Protein AF-A0A950S5Y6-F1 (afdb_monomer)

Nearest PDB structures (foldseek):
  6afu-assembly1_B  TM=9.604E-01  e=1.517E-12  Vigna radiata var. radiata
  6afw-assembly1_B  TM=9.609E-01  e=2.800E-12  Vigna radiata var. radiata
  6afy-assembly1_B  TM=9.494E-01  e=7.335E-12  Vigna radiata var. radiata
  6qxa-assembly2_C  TM=9.452E-01  e=4.947E-12  Thermotoga maritima MSB8
  6qxa-assembly2_D  TM=9.446E-01  e=1.839E-11  Thermotoga maritima MSB8

Structure (mmCIF, N/CA/C/O backbone):
data_AF-A0A950S5Y6-F1
#
_entry.id   AF-A0A950S5Y6-F1
#
loop_
_atom_site.group_PDB
_atom_site.id
_atom_site.type_symbol
_atom_site.label_atom_id
_atom_site.label_alt_id
_atom_site.label_comp_id
_atom_site.label_asym_id
_atom_site.label_entity_id
_atom_site.label_seq_id
_atom_site.pdbx_PDB_ins_code
_atom_site.Cartn_x
_atom_site.Cartn_y
_atom_site.Cartn_z
_atom_site.occupancy
_atom_site.B_iso_or_equiv
_atom_site.auth_seq_id
_atom_site.auth_comp_id
_atom_site.auth_asym_id
_atom_site.auth_atom_id
_atom_site.pdbx_PDB_model_num
ATOM 1 N N . THR A 1 1 ? 9.078 14.887 -4.376 1.00 71.12 1 THR A N 1
ATOM 2 C CA . THR A 1 1 ? 8.822 15.452 -5.721 1.00 71.12 1 THR A CA 1
ATOM 3 C C . THR A 1 1 ? 10.004 15.325 -6.668 1.00 71.12 1 THR A C 1
ATOM 5 O O . THR A 1 1 ? 9.762 15.035 -7.824 1.00 71.12 1 THR A O 1
ATOM 8 N N . PHE A 1 2 ? 11.259 15.461 -6.212 1.00 86.19 2 PHE A N 1
ATOM 9 C CA . PHE A 1 2 ? 12.454 15.280 -7.059 1.00 86.19 2 PHE A CA 1
ATOM 10 C C . PHE A 1 2 ? 12.480 13.949 -7.843 1.00 86.19 2 PHE A C 1
ATOM 12 O O . PHE A 1 2 ? 12.558 13.976 -9.062 1.00 86.19 2 PHE A O 1
ATOM 19 N N . GLY A 1 3 ? 12.316 12.802 -7.169 1.00 84.06 3 GLY A N 1
ATOM 20 C CA . GLY A 1 3 ? 12.443 11.485 -7.814 1.00 84.06 3 GLY A CA 1
ATOM 21 C C . GLY A 1 3 ? 11.507 11.234 -9.013 1.00 84.06 3 GLY A C 1
ATOM 22 O O . GLY A 1 3 ? 11.988 10.841 -10.065 1.00 84.06 3 GLY A O 1
ATOM 23 N N . PRO A 1 4 ? 10.185 11.479 -8.923 1.00 85.56 4 PRO A N 1
ATOM 24 C CA . PRO A 1 4 ? 9.300 11.337 -10.087 1.00 85.56 4 PRO A CA 1
ATOM 25 C C . PRO A 1 4 ? 9.642 12.253 -11.275 1.00 85.56 4 PRO A C 1
ATOM 27 O O . PRO A 1 4 ? 9.329 11.924 -12.414 1.00 85.56 4 PRO A O 1
ATOM 30 N N . ILE A 1 5 ? 10.270 13.411 -11.034 1.00 90.06 5 ILE A N 1
ATOM 31 C CA . ILE A 1 5 ? 10.690 14.319 -12.114 1.00 90.06 5 ILE A CA 1
ATOM 32 C C . ILE A 1 5 ? 11.879 13.717 -12.867 1.00 90.06 5 ILE A C 1
ATOM 34 O O . ILE A 1 5 ? 11.890 13.724 -14.095 1.00 90.06 5 ILE A O 1
ATOM 38 N N . THR A 1 6 ? 12.865 13.182 -12.143 1.00 89.31 6 THR A N 1
ATOM 39 C CA . THR A 1 6 ? 14.074 12.595 -12.740 1.00 89.31 6 THR A CA 1
ATOM 40 C C . THR A 1 6 ? 13.781 11.294 -13.484 1.00 89.31 6 THR A C 1
ATOM 42 O O . THR A 1 6 ? 14.352 11.065 -14.545 1.00 89.31 6 THR A O 1
ATOM 45 N N . ASP A 1 7 ? 12.841 10.497 -12.974 1.00 85.75 7 ASP A N 1
ATOM 46 C CA . ASP A 1 7 ? 12.334 9.279 -13.617 1.00 85.75 7 ASP A CA 1
ATOM 47 C C . ASP A 1 7 ? 11.679 9.595 -14.980 1.00 85.75 7 ASP A C 1
ATOM 49 O O . ASP A 1 7 ? 12.105 9.106 -16.030 1.00 85.75 7 ASP A O 1
ATOM 53 N N . ASN A 1 8 ? 10.747 10.560 -15.001 1.00 90.94 8 ASN A N 1
ATOM 54 C CA . ASN A 1 8 ? 10.134 11.043 -16.243 1.00 90.94 8 ASN A CA 1
ATOM 55 C C . ASN A 1 8 ? 11.158 11.641 -17.220 1.00 90.94 8 ASN A C 1
ATOM 57 O O . ASN A 1 8 ? 11.048 11.426 -18.427 1.00 90.94 8 ASN A O 1
ATOM 61 N N . ALA A 1 9 ? 12.156 12.378 -16.721 1.00 91.75 9 ALA A N 1
ATOM 62 C CA . ALA A 1 9 ? 13.220 12.925 -17.562 1.00 91.75 9 ALA A CA 1
ATOM 63 C C . ALA A 1 9 ? 14.021 11.811 -18.256 1.00 91.75 9 ALA A C 1
ATOM 65 O O . ALA A 1 9 ? 14.303 11.923 -19.450 1.00 91.75 9 ALA A O 1
ATOM 66 N N . GLY A 1 10 ? 14.324 10.719 -17.545 1.00 89.75 10 GLY A N 1
ATOM 67 C CA . GLY A 1 10 ? 14.964 9.541 -18.129 1.00 89.75 10 GLY A CA 1
ATOM 68 C C . GLY A 1 10 ? 14.097 8.880 -19.200 1.00 89.75 10 GLY A C 1
ATOM 69 O O . GLY A 1 10 ? 14.599 8.548 -20.276 1.00 89.75 10 GLY A O 1
ATOM 70 N N . GLY A 1 11 ? 12.794 8.725 -18.947 1.00 90.50 11 GLY A N 1
ATOM 71 C CA . GLY A 1 11 ? 11.847 8.198 -19.937 1.00 90.50 11 GLY A CA 1
ATOM 72 C C . GLY A 1 11 ? 11.781 9.049 -21.210 1.00 90.50 11 GLY A C 1
ATOM 73 O O . GLY A 1 11 ? 11.869 8.520 -22.315 1.00 90.50 11 GLY A O 1
ATOM 74 N N . ILE A 1 12 ? 11.704 10.377 -21.073 1.00 94.50 12 ILE A N 1
ATOM 75 C CA . ILE A 1 12 ? 11.710 11.309 -22.214 1.00 94.50 12 ILE A CA 1
ATOM 76 C C . ILE A 1 12 ? 13.033 11.227 -22.987 1.00 94.50 12 ILE A C 1
ATOM 78 O O . ILE A 1 12 ? 13.015 11.227 -24.219 1.00 94.50 12 ILE A O 1
ATOM 82 N N . ALA A 1 13 ? 14.172 11.139 -22.293 1.00 93.50 13 ALA A N 1
ATOM 83 C CA . ALA A 1 13 ? 15.478 10.983 -22.932 1.00 93.50 13 ALA A CA 1
ATOM 84 C C . ALA A 1 13 ? 15.542 9.703 -23.785 1.00 93.50 13 ALA A C 1
ATOM 86 O O . ALA A 1 13 ? 16.012 9.751 -24.920 1.00 93.50 13 ALA A O 1
ATOM 87 N N . GLU A 1 14 ? 14.993 8.594 -23.281 1.00 90.31 14 GLU A N 1
ATOM 88 C CA . GLU A 1 14 ? 14.915 7.326 -24.015 1.00 90.31 14 GLU A CA 1
ATOM 89 C C . GLU A 1 14 ? 13.999 7.439 -25.245 1.00 90.31 14 GLU A C 1
ATOM 91 O O . GLU A 1 14 ? 14.410 7.141 -26.365 1.00 90.31 14 GLU A O 1
ATOM 96 N N . PHE A 1 15 ? 12.775 7.953 -25.072 1.00 90.19 15 PHE A N 1
ATOM 97 C CA . PHE A 1 15 ? 11.808 8.079 -26.170 1.00 90.19 15 PHE A CA 1
ATOM 98 C C . PHE A 1 15 ? 12.232 9.065 -27.264 1.00 90.19 15 PHE A C 1
ATOM 100 O O . PHE A 1 15 ? 11.795 8.937 -28.407 1.00 90.19 15 PHE A O 1
ATOM 107 N N . SER A 1 16 ? 13.066 10.050 -26.928 1.00 92.69 16 SER A N 1
ATOM 108 C CA . SER A 1 16 ? 13.604 11.027 -27.882 1.00 92.69 16 SER A CA 1
ATOM 109 C C . SER A 1 16 ? 14.921 10.596 -28.532 1.00 92.69 16 SER A C 1
ATOM 111 O O . SER A 1 16 ? 15.446 11.351 -29.348 1.00 92.69 16 SER A O 1
ATOM 113 N N . GLN A 1 17 ? 15.446 9.407 -28.200 1.00 90.81 17 GLN A N 1
ATOM 114 C CA . GLN A 1 17 ? 16.762 8.932 -28.652 1.00 90.81 17 GLN A CA 1
ATOM 115 C C . GLN A 1 17 ? 17.882 9.938 -28.334 1.00 90.81 17 GLN A C 1
ATOM 117 O O . GLN A 1 17 ? 18.785 10.179 -29.140 1.00 90.81 17 GLN A O 1
ATOM 122 N N . ALA A 1 18 ? 17.803 10.566 -27.158 1.00 92.50 18 ALA A N 1
ATOM 123 C CA . ALA A 1 18 ? 18.810 11.512 -26.706 1.00 92.50 18 ALA A CA 1
ATOM 124 C C . ALA A 1 18 ? 20.191 10.832 -26.571 1.00 92.50 18 ALA A C 1
ATOM 126 O O . ALA A 1 18 ? 20.271 9.612 -26.397 1.00 92.50 18 ALA A O 1
ATOM 127 N N . PRO A 1 19 ? 21.299 11.600 -26.613 1.00 93.81 19 PRO A N 1
ATOM 128 C CA . PRO A 1 19 ? 22.635 11.038 -26.464 1.00 93.81 19 PRO A CA 1
ATOM 129 C C . PRO A 1 19 ? 22.781 10.193 -25.184 1.00 93.81 19 PRO A C 1
ATOM 131 O O . PRO A 1 19 ? 22.248 10.586 -24.141 1.00 93.81 19 PRO A O 1
ATOM 134 N N . PRO A 1 20 ? 23.563 9.093 -25.207 1.00 89.50 20 PR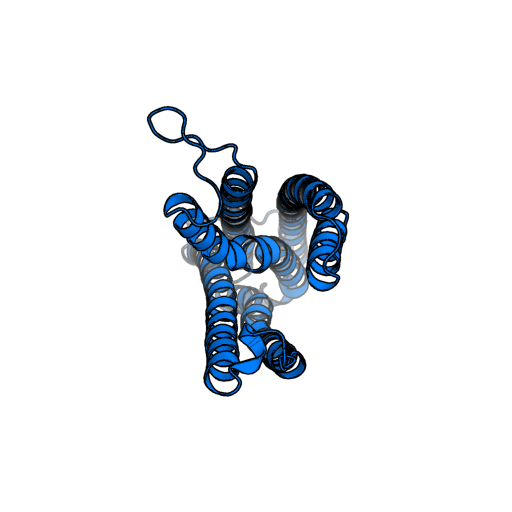O A N 1
ATOM 135 C CA . PRO A 1 20 ? 23.726 8.199 -24.053 1.00 89.50 20 PRO A CA 1
ATOM 136 C C . PRO A 1 20 ? 24.187 8.896 -22.765 1.00 89.50 20 PRO A C 1
ATOM 138 O O . PRO A 1 20 ? 23.849 8.463 -21.666 1.00 89.50 20 PRO A O 1
ATOM 141 N N . GLU A 1 21 ? 24.928 10.000 -22.888 1.00 91.81 21 GLU A N 1
ATOM 142 C CA . GLU A 1 21 ? 25.357 10.827 -21.757 1.00 91.81 21 GLU A CA 1
ATOM 143 C C . GLU A 1 21 ? 24.168 11.418 -20.981 1.00 91.81 21 GLU A C 1
ATOM 145 O O . GLU A 1 21 ? 24.171 11.415 -19.750 1.00 91.81 21 GLU A O 1
ATOM 150 N N . VAL A 1 22 ? 23.110 11.848 -21.682 1.00 91.88 22 VAL A N 1
ATOM 151 C CA . VAL A 1 22 ? 21.881 12.356 -21.054 1.00 91.88 22 VAL A CA 1
ATOM 152 C C . VAL A 1 22 ? 21.215 11.243 -20.254 1.00 91.88 22 VAL A C 1
ATOM 154 O O . VAL A 1 22 ? 20.854 11.455 -19.096 1.00 91.88 22 VAL A O 1
ATOM 157 N N . ARG A 1 23 ? 21.123 10.036 -20.832 1.00 87.00 23 ARG A N 1
ATOM 158 C CA . ARG A 1 23 ? 20.546 8.874 -20.149 1.00 87.00 23 ARG A CA 1
ATOM 159 C C . ARG A 1 23 ? 21.340 8.518 -18.892 1.00 87.00 23 ARG A C 1
ATOM 161 O O . ARG A 1 23 ? 20.739 8.360 -17.830 1.00 87.00 23 ARG A O 1
ATOM 168 N N . HIS A 1 24 ? 22.670 8.501 -18.980 1.00 85.94 24 HIS A N 1
ATOM 169 C CA . HIS A 1 24 ? 23.548 8.250 -17.837 1.00 85.94 24 HIS A CA 1
ATOM 170 C C . HIS A 1 24 ? 23.331 9.266 -16.704 1.00 85.94 24 HIS A C 1
ATOM 172 O O . HIS A 1 24 ? 23.189 8.876 -15.545 1.00 85.94 24 HIS A O 1
ATOM 178 N N . ILE A 1 25 ? 23.239 10.563 -17.024 1.00 89.19 25 ILE A N 1
ATOM 179 C CA . ILE A 1 25 ? 22.934 11.601 -16.026 1.00 89.19 25 ILE A CA 1
ATOM 180 C C . ILE A 1 25 ? 21.570 11.334 -15.379 1.00 89.19 25 ILE A C 1
ATOM 182 O O . ILE A 1 25 ? 21.461 11.343 -14.151 1.00 89.19 25 ILE A O 1
ATOM 186 N N . THR A 1 26 ? 20.532 11.065 -16.177 1.00 89.19 26 THR A N 1
ATOM 187 C CA . THR A 1 26 ? 19.190 10.807 -15.637 1.00 89.19 26 THR A CA 1
ATOM 188 C C . THR A 1 26 ? 19.115 9.537 -14.790 1.00 89.19 26 THR A C 1
ATOM 190 O O . THR A 1 26 ? 18.437 9.555 -13.769 1.00 89.19 26 THR A O 1
ATOM 193 N N . ASP A 1 27 ? 19.855 8.477 -15.133 1.00 82.88 27 ASP A N 1
ATOM 194 C CA . ASP A 1 27 ? 19.901 7.231 -14.356 1.00 82.88 27 ASP A CA 1
ATOM 195 C C . ASP A 1 27 ? 20.557 7.436 -12.980 1.00 82.88 27 ASP A C 1
ATOM 197 O O . ASP A 1 27 ? 20.073 6.907 -11.975 1.00 82.88 27 ASP A O 1
ATOM 201 N N . VAL A 1 28 ? 21.613 8.257 -12.903 1.00 85.06 28 VAL A N 1
ATOM 202 C CA . VAL A 1 28 ? 22.222 8.646 -11.618 1.00 85.06 28 VAL A CA 1
ATOM 203 C C . VAL A 1 28 ? 21.236 9.456 -10.772 1.00 85.06 28 VAL A C 1
ATOM 205 O O . VAL A 1 28 ? 21.080 9.195 -9.576 1.00 85.06 28 VAL A O 1
ATOM 208 N N . LEU A 1 29 ? 20.543 10.424 -11.381 1.00 88.69 29 LEU A N 1
ATOM 209 C CA . LEU A 1 29 ? 19.549 11.245 -10.684 1.00 88.69 29 LEU A CA 1
ATOM 210 C C . LEU A 1 29 ? 18.342 10.421 -10.207 1.00 88.69 29 LEU A C 1
ATOM 212 O O . LEU A 1 29 ? 17.861 10.650 -9.098 1.00 88.69 29 LEU A O 1
ATOM 216 N N . ASP A 1 30 ? 17.888 9.445 -10.995 1.00 83.56 30 ASP A N 1
ATOM 217 C CA . ASP A 1 30 ? 16.816 8.516 -10.624 1.00 83.56 30 ASP A CA 1
ATOM 218 C C . ASP A 1 30 ? 17.208 7.652 -9.414 1.00 83.56 30 ASP A C 1
ATOM 220 O O . ASP A 1 30 ? 16.443 7.554 -8.455 1.00 83.56 30 ASP A O 1
ATOM 224 N N . GLY A 1 31 ? 18.448 7.147 -9.361 1.00 77.81 31 GLY A N 1
ATOM 225 C CA . GLY A 1 31 ? 18.957 6.433 -8.180 1.00 77.81 31 GLY A CA 1
ATOM 226 C C . GLY A 1 31 ? 18.929 7.278 -6.892 1.00 77.81 31 GLY A C 1
ATOM 227 O O . GLY A 1 31 ? 18.497 6.814 -5.826 1.00 77.81 31 GLY A O 1
ATOM 228 N N . VAL A 1 32 ? 19.309 8.560 -6.981 1.00 84.12 32 VAL A N 1
ATOM 229 C CA . VAL A 1 32 ? 19.164 9.523 -5.866 1.00 84.12 32 VAL A CA 1
ATOM 230 C C . VAL A 1 32 ? 17.683 9.760 -5.542 1.00 84.12 32 VAL A C 1
ATOM 232 O O . VAL A 1 32 ? 17.284 9.829 -4.370 1.00 84.12 32 VAL A O 1
ATOM 235 N N . GLY A 1 33 ? 16.848 9.846 -6.576 1.00 85.06 33 GLY A N 1
ATOM 236 C CA . GLY A 1 33 ? 15.400 9.960 -6.489 1.00 85.06 33 GLY A CA 1
ATOM 237 C C . GLY A 1 33 ? 14.763 8.820 -5.699 1.00 85.06 33 GLY A C 1
ATOM 238 O O . GLY A 1 33 ? 13.961 9.090 -4.803 1.00 85.06 33 GLY A O 1
ATOM 239 N N . ASN A 1 34 ? 15.152 7.573 -5.960 1.00 79.94 34 ASN A N 1
ATOM 240 C CA . ASN A 1 34 ? 14.598 6.383 -5.308 1.00 79.94 34 ASN A CA 1
ATOM 241 C C . ASN A 1 34 ? 14.992 6.309 -3.829 1.00 79.94 34 ASN A C 1
ATOM 243 O O . ASN A 1 34 ? 14.138 6.060 -2.972 1.00 79.94 34 ASN A O 1
ATOM 247 N N . THR A 1 35 ? 16.226 6.695 -3.497 1.00 79.62 35 THR A N 1
ATOM 248 C CA . THR A 1 35 ? 16.659 6.861 -2.097 1.00 79.62 35 THR A CA 1
ATOM 249 C C . THR A 1 35 ? 15.853 7.952 -1.380 1.00 79.62 35 THR A C 1
ATOM 251 O O . THR A 1 35 ? 15.365 7.754 -0.265 1.00 79.62 35 THR A O 1
ATOM 254 N N . THR A 1 36 ? 15.628 9.090 -2.040 1.00 85.75 36 THR A N 1
ATOM 255 C CA . THR A 1 36 ? 14.816 10.184 -1.482 1.00 85.75 36 THR A CA 1
ATOM 256 C C . THR A 1 36 ? 13.353 9.761 -1.294 1.00 85.75 36 THR A C 1
ATOM 258 O O . THR A 1 36 ? 12.754 10.058 -0.257 1.00 85.75 36 THR A O 1
ATOM 261 N N . LYS A 1 37 ? 12.773 9.024 -2.258 1.00 83.69 37 LYS A N 1
ATOM 262 C CA . LYS A 1 37 ? 11.419 8.447 -2.158 1.00 83.69 37 LYS A CA 1
ATOM 263 C C . LYS A 1 37 ? 11.327 7.546 -0.917 1.00 83.69 37 LYS A C 1
ATOM 265 O O . LYS A 1 37 ? 10.401 7.717 -0.122 1.00 83.69 37 LYS A O 1
ATOM 270 N N . ALA A 1 38 ? 12.295 6.655 -0.696 1.00 79.75 38 ALA A N 1
ATOM 271 C CA . ALA A 1 38 ? 12.317 5.768 0.470 1.00 79.75 38 ALA A CA 1
ATOM 272 C C . ALA A 1 38 ? 12.358 6.537 1.805 1.00 79.75 38 ALA A C 1
ATOM 274 O O . ALA A 1 38 ? 11.548 6.266 2.694 1.00 79.75 38 ALA A O 1
ATOM 275 N N . LEU A 1 39 ? 13.211 7.563 1.923 1.00 86.19 39 LEU A N 1
ATOM 276 C CA . LEU A 1 39 ? 13.270 8.415 3.120 1.00 86.19 39 LEU A CA 1
ATOM 277 C C . LEU A 1 39 ? 11.928 9.100 3.408 1.00 86.19 39 LEU A C 1
ATOM 279 O O . LEU A 1 39 ? 11.455 9.097 4.546 1.00 86.19 39 LEU A O 1
ATOM 283 N N . THR A 1 40 ? 11.271 9.640 2.377 1.00 87.25 40 THR A N 1
ATOM 284 C CA . THR A 1 40 ? 9.953 10.272 2.549 1.00 87.25 40 THR A CA 1
ATOM 285 C C . THR A 1 40 ? 8.869 9.276 2.966 1.00 87.25 40 THR A C 1
ATOM 287 O O . THR A 1 40 ? 8.028 9.620 3.796 1.00 87.25 40 THR A O 1
ATOM 290 N N . LYS A 1 41 ? 8.916 8.029 2.470 1.00 88.69 41 LYS A N 1
ATOM 291 C CA . LYS A 1 41 ? 8.018 6.945 2.908 1.00 88.69 41 LYS A CA 1
ATOM 292 C C . LYS A 1 41 ? 8.239 6.623 4.391 1.00 88.69 41 LYS A C 1
ATOM 294 O O . LYS A 1 41 ? 7.267 6.534 5.139 1.00 88.69 41 LYS A O 1
ATOM 299 N N . GLY A 1 42 ? 9.493 6.550 4.841 1.00 87.88 42 GLY A N 1
ATOM 300 C CA . GLY A 1 42 ? 9.834 6.372 6.258 1.00 87.88 42 GLY A CA 1
ATOM 301 C C . GLY A 1 42 ? 9.305 7.504 7.146 1.00 87.88 42 GLY A C 1
ATOM 302 O O . GLY A 1 42 ? 8.664 7.246 8.165 1.00 87.88 42 GLY A O 1
ATOM 303 N N . TYR A 1 43 ? 9.482 8.760 6.726 1.00 91.00 43 TYR A N 1
ATOM 304 C CA . TYR A 1 43 ? 8.950 9.920 7.451 1.00 91.00 43 TYR A CA 1
ATOM 305 C C . TYR A 1 43 ? 7.412 9.921 7.508 1.00 91.00 43 TYR A C 1
ATOM 307 O O . TYR A 1 43 ? 6.816 10.232 8.542 1.00 91.00 43 TYR A O 1
ATOM 315 N N . ALA A 1 44 ? 6.746 9.531 6.417 1.00 89.75 44 ALA A N 1
ATOM 316 C CA . ALA A 1 44 ? 5.291 9.406 6.378 1.00 89.75 44 ALA A CA 1
ATOM 317 C C . ALA A 1 44 ? 4.779 8.344 7.365 1.00 89.75 44 ALA A C 1
ATOM 319 O O . ALA A 1 44 ? 3.814 8.604 8.084 1.00 89.75 44 ALA A O 1
ATOM 320 N N . VAL A 1 45 ? 5.446 7.188 7.455 1.00 91.19 45 VAL A N 1
ATOM 321 C CA . VAL A 1 45 ? 5.106 6.133 8.426 1.00 91.19 45 VAL A CA 1
ATOM 322 C C . VAL A 1 45 ? 5.372 6.594 9.863 1.00 91.19 45 VAL A C 1
ATOM 324 O O . VAL A 1 45 ? 4.500 6.448 10.716 1.00 91.19 45 VAL A O 1
ATOM 327 N N . GLY A 1 46 ? 6.526 7.213 10.134 1.00 91.75 46 GLY A N 1
ATOM 328 C CA . GLY A 1 46 ? 6.864 7.716 11.471 1.00 91.75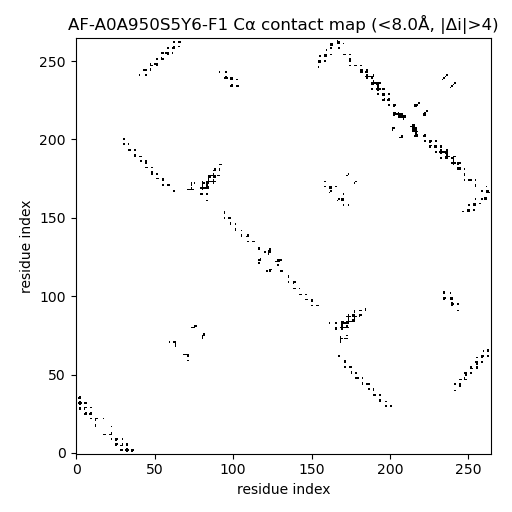 46 GLY A CA 1
ATOM 329 C C . GLY A 1 46 ? 5.916 8.819 11.956 1.00 91.75 46 GLY A C 1
ATOM 330 O O . GLY A 1 46 ? 5.418 8.772 13.080 1.00 91.75 46 GLY A O 1
ATOM 331 N N . SER A 1 47 ? 5.589 9.782 11.092 1.00 92.44 47 SER A N 1
ATOM 332 C CA . SER A 1 47 ? 4.601 10.823 11.410 1.00 92.44 47 SER A CA 1
ATOM 333 C C . SER A 1 47 ? 3.188 10.255 11.578 1.00 92.44 47 SER A C 1
ATOM 335 O O . SER A 1 47 ? 2.450 10.713 12.449 1.00 92.44 47 SER A O 1
ATOM 337 N N . ALA A 1 48 ? 2.810 9.238 10.794 1.00 90.69 48 ALA A N 1
ATOM 338 C CA . ALA A 1 48 ? 1.544 8.531 10.970 1.00 90.69 48 ALA A CA 1
ATOM 339 C C . ALA A 1 48 ? 1.466 7.823 12.325 1.00 90.69 48 ALA A C 1
ATOM 341 O O . ALA A 1 48 ? 0.428 7.906 12.971 1.00 90.69 48 ALA A O 1
ATOM 342 N N . ALA A 1 49 ? 2.555 7.195 12.775 1.00 90.75 49 ALA A N 1
ATOM 343 C CA . ALA A 1 49 ? 2.629 6.543 14.080 1.00 90.75 49 ALA A CA 1
ATOM 344 C C . ALA A 1 49 ? 2.378 7.527 15.231 1.00 90.75 49 ALA A C 1
ATOM 346 O O . ALA A 1 49 ? 1.537 7.276 16.093 1.00 90.75 49 ALA A O 1
ATOM 347 N N . LEU A 1 50 ? 3.062 8.676 15.210 1.00 92.56 50 LEU A N 1
ATOM 348 C CA . LEU A 1 50 ? 2.886 9.724 16.219 1.00 92.56 50 LEU A CA 1
ATOM 349 C C . LEU A 1 50 ? 1.464 10.297 16.196 1.00 92.56 50 LEU A C 1
ATOM 351 O O . LEU A 1 50 ? 0.837 10.439 17.244 1.00 92.56 50 LEU A O 1
ATOM 355 N N . ALA A 1 51 ? 0.932 10.583 15.006 1.00 92.25 51 ALA A N 1
ATOM 356 C CA . ALA A 1 51 ? -0.432 11.080 14.857 1.00 92.25 51 ALA A CA 1
ATOM 357 C C . ALA A 1 51 ? -1.470 10.065 15.362 1.00 92.25 51 ALA A C 1
ATOM 359 O O . ALA A 1 51 ? -2.393 10.445 16.076 1.00 92.25 51 ALA A O 1
ATOM 360 N N . ALA A 1 52 ? -1.306 8.781 15.038 1.00 90.88 52 ALA A N 1
ATOM 361 C CA . ALA A 1 52 ? -2.197 7.718 15.492 1.00 90.88 52 ALA A CA 1
ATOM 362 C C . ALA A 1 52 ? -2.165 7.552 17.015 1.00 90.88 52 ALA A C 1
ATOM 364 O O . ALA A 1 52 ? -3.215 7.388 17.629 1.00 90.88 52 ALA A O 1
ATOM 365 N N . PHE A 1 53 ? -0.992 7.675 17.644 1.00 91.31 53 PHE A N 1
ATOM 366 C CA . PHE A 1 53 ? -0.880 7.656 19.104 1.00 91.31 53 PHE A CA 1
ATOM 367 C C . PHE A 1 53 ? -1.623 8.832 19.760 1.00 91.31 53 PHE A C 1
ATOM 369 O O . PHE A 1 53 ? -2.354 8.641 20.731 1.00 91.31 53 PHE A O 1
ATOM 376 N N . LEU A 1 54 ? -1.490 10.043 19.209 1.00 94.19 54 LEU A N 1
ATOM 377 C CA . LEU A 1 54 ? -2.223 11.216 19.700 1.00 94.19 54 LEU A CA 1
ATOM 378 C C . LEU A 1 54 ? -3.737 11.066 19.513 1.00 94.19 54 LEU A C 1
ATOM 380 O O . LEU A 1 54 ? -4.502 11.366 20.426 1.00 94.19 54 LEU A O 1
ATOM 384 N N . LEU A 1 55 ? -4.170 10.571 18.352 1.00 93.44 55 LEU A N 1
ATOM 385 C CA . LEU A 1 55 ? -5.584 10.337 18.059 1.00 93.44 55 LEU A CA 1
ATOM 386 C C . LEU A 1 55 ? -6.173 9.205 18.907 1.00 93.44 55 LEU A C 1
ATOM 388 O O . LEU A 1 55 ? -7.340 9.277 19.277 1.00 93.44 55 LEU A O 1
ATOM 392 N N . PHE A 1 56 ? -5.379 8.196 19.263 1.00 91.94 56 PHE A N 1
ATOM 393 C CA . PHE A 1 56 ? -5.773 7.181 20.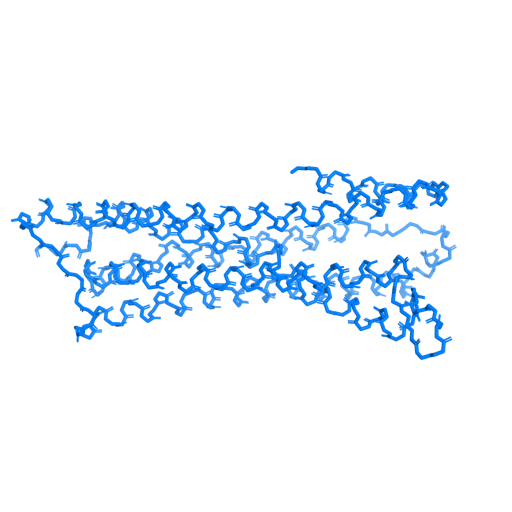235 1.00 91.94 56 PHE A CA 1
ATOM 394 C C . PHE A 1 56 ? -5.992 7.787 21.623 1.00 91.94 56 PHE A C 1
ATOM 396 O O . PHE A 1 56 ? -7.025 7.530 22.234 1.00 91.94 56 PHE A O 1
ATOM 403 N N . SER A 1 57 ? -5.074 8.630 22.104 1.00 92.69 57 SER A N 1
ATOM 404 C CA . SER A 1 57 ? -5.268 9.341 23.376 1.00 92.69 57 SER A CA 1
ATOM 405 C C . SER A 1 57 ? -6.531 10.207 23.344 1.00 92.69 57 SER A C 1
ATOM 407 O O . SER A 1 57 ? -7.349 10.121 24.256 1.00 92.69 57 SER A O 1
ATOM 409 N N . ALA A 1 58 ? -6.749 10.947 22.251 1.00 94.31 58 ALA A N 1
ATOM 410 C CA . ALA A 1 58 ? -7.967 11.732 22.049 1.00 94.31 58 ALA A CA 1
ATOM 411 C C . ALA A 1 58 ? -9.233 10.857 22.031 1.00 94.31 58 ALA A C 1
ATOM 413 O O . ALA A 1 58 ? -10.254 11.244 22.589 1.00 94.31 58 ALA A O 1
ATOM 414 N N . TYR A 1 59 ? -9.167 9.664 21.435 1.00 94.81 59 TYR A N 1
ATOM 415 C CA . TYR A 1 59 ? -10.266 8.700 21.446 1.00 94.81 59 TYR A CA 1
ATOM 416 C C . TYR A 1 59 ? -10.591 8.220 22.864 1.00 94.81 59 TYR A C 1
ATOM 418 O O . TYR A 1 59 ? -11.758 8.214 23.249 1.00 94.81 59 TYR A O 1
ATOM 426 N N . LEU A 1 60 ? -9.579 7.857 23.660 1.00 94.31 60 LEU A N 1
ATOM 427 C CA . LEU A 1 60 ? -9.798 7.455 25.052 1.00 94.31 60 LEU A CA 1
ATOM 428 C C . LEU A 1 60 ? -10.421 8.589 25.869 1.00 94.31 60 LEU A C 1
ATOM 430 O O . LEU A 1 60 ? -11.307 8.332 26.681 1.00 94.31 60 LEU A O 1
ATOM 434 N N . ASP A 1 61 ? -9.969 9.826 25.671 1.00 93.06 61 ASP A N 1
ATOM 435 C CA . ASP A 1 61 ? -10.508 10.988 26.379 1.00 93.06 61 ASP A CA 1
ATOM 436 C C . ASP A 1 61 ? -11.957 11.283 25.973 1.00 93.06 61 ASP A C 1
ATOM 438 O O . ASP A 1 61 ? -12.798 11.496 26.846 1.00 93.06 61 ASP A O 1
ATOM 442 N N . GLU A 1 62 ? -12.283 11.192 24.683 1.00 92.69 62 GLU A N 1
ATOM 443 C CA . GLU A 1 62 ? -13.658 11.334 24.191 1.00 92.69 62 GLU A CA 1
ATOM 444 C C . GLU A 1 62 ? -14.588 10.276 24.806 1.00 92.69 62 GLU A C 1
ATOM 446 O O . GLU A 1 62 ? -15.695 10.592 25.249 1.00 92.69 62 GLU A O 1
ATOM 451 N N . VAL A 1 63 ? -14.130 9.022 24.897 1.00 92.81 63 VAL A N 1
ATOM 452 C CA . VAL A 1 63 ? -14.899 7.944 25.533 1.00 92.81 63 VAL A CA 1
ATOM 453 C C . VAL A 1 63 ? -15.094 8.210 27.029 1.00 92.81 63 VAL A C 1
ATOM 455 O O . VAL A 1 63 ? -16.218 8.091 27.515 1.00 92.81 63 VAL A O 1
ATOM 458 N N . LYS A 1 64 ? -14.048 8.632 27.757 1.00 92.50 64 LYS A N 1
ATOM 459 C CA . LYS A 1 64 ? -14.144 8.968 29.193 1.00 92.50 64 LYS A CA 1
ATOM 460 C C . LYS A 1 64 ? -15.169 10.063 29.463 1.00 92.50 64 LYS A C 1
ATOM 462 O O . LYS A 1 64 ? -15.976 9.929 30.381 1.00 92.50 64 LYS A O 1
ATOM 467 N N . VAL A 1 65 ? -15.134 11.134 28.665 1.00 90.94 65 VAL A N 1
ATOM 468 C CA . VAL A 1 65 ? -16.050 12.275 28.799 1.00 90.94 65 VAL A CA 1
ATOM 469 C C . VAL A 1 65 ? -17.496 11.830 28.594 1.00 90.94 65 VAL A C 1
ATOM 471 O O . VAL A 1 65 ? -18.372 12.238 29.353 1.00 90.94 65 VAL A O 1
ATOM 474 N N . ARG A 1 66 ? -17.756 10.972 27.603 1.00 88.62 66 ARG A N 1
ATOM 475 C CA . ARG A 1 66 ? -19.120 10.524 27.288 1.00 88.62 66 ARG A CA 1
ATOM 476 C C . ARG A 1 66 ? -19.679 9.497 28.260 1.00 88.62 66 ARG A C 1
ATOM 478 O O . ARG A 1 66 ? -20.861 9.568 28.574 1.00 88.62 66 ARG A O 1
ATOM 485 N N . GLU A 1 67 ? -18.837 8.599 28.755 1.00 88.44 67 GLU A N 1
ATOM 486 C CA . GLU A 1 67 ? -19.210 7.613 29.777 1.00 88.44 67 GLU A CA 1
ATOM 487 C C . GLU A 1 67 ? -19.211 8.202 31.199 1.00 88.44 67 GLU A C 1
ATOM 489 O O . GLU A 1 67 ? -19.617 7.536 32.148 1.00 88.44 67 GLU A O 1
ATOM 494 N N . ASN A 1 68 ? -18.762 9.453 31.365 1.00 88.44 68 ASN A N 1
ATOM 495 C CA . ASN A 1 68 ? -18.601 10.121 32.657 1.00 88.44 68 ASN A CA 1
ATOM 496 C C . ASN A 1 68 ? -17.733 9.309 33.645 1.00 88.44 68 ASN A C 1
ATOM 498 O O . ASN A 1 68 ? -18.046 9.184 34.832 1.00 88.44 68 ASN A O 1
ATOM 502 N N . VAL A 1 69 ? -16.628 8.748 33.141 1.00 89.50 69 VAL A N 1
ATOM 503 C CA . VAL A 1 69 ? -15.664 7.948 33.915 1.00 89.50 69 VAL A CA 1
ATOM 504 C C . VAL A 1 69 ? -14.314 8.652 34.027 1.00 89.50 69 VAL A C 1
ATOM 506 O O . VAL A 1 69 ? -13.892 9.394 33.143 1.00 89.50 69 VAL A O 1
ATOM 509 N N . THR A 1 70 ? -13.586 8.392 35.114 1.00 84.06 70 THR A N 1
ATOM 510 C CA . THR A 1 70 ? -12.254 8.980 35.358 1.00 84.06 70 THR A CA 1
ATOM 511 C C . THR A 1 70 ? -11.129 8.259 34.612 1.00 84.06 70 THR A C 1
ATOM 513 O O . THR A 1 70 ? -10.034 8.802 34.460 1.00 84.06 70 THR A O 1
ATOM 516 N N . GLY A 1 71 ? -11.383 7.046 34.119 1.00 86.62 71 GLY A N 1
ATOM 517 C CA . GLY A 1 71 ? -10.413 6.239 33.392 1.00 86.62 71 GLY A CA 1
ATOM 518 C C . GLY A 1 71 ? -11.085 5.257 32.443 1.00 86.62 71 GLY A C 1
ATOM 519 O O . GLY A 1 71 ? -12.186 4.783 32.699 1.00 86.62 71 GLY A O 1
ATOM 520 N N . PHE A 1 72 ? -10.390 4.947 31.350 1.00 89.25 72 PHE A N 1
ATOM 521 C CA . PHE A 1 72 ? -10.822 3.967 30.358 1.00 89.25 72 PHE A CA 1
ATOM 522 C C . PHE A 1 72 ? -9.629 3.066 30.002 1.00 89.25 72 PHE A C 1
ATOM 524 O O . PHE A 1 72 ? -8.937 3.319 29.012 1.00 89.25 72 PHE A O 1
ATOM 531 N N . PRO A 1 73 ? -9.285 2.094 30.872 1.00 90.12 73 PRO A N 1
ATOM 532 C CA . PRO A 1 73 ? -8.200 1.165 30.591 1.00 90.12 73 PRO A CA 1
ATOM 533 C C . PRO A 1 73 ? -8.595 0.250 29.429 1.00 90.12 73 PRO A C 1
ATOM 535 O O . PRO A 1 73 ? -9.720 -0.237 29.375 1.00 90.12 73 PRO A O 1
ATOM 538 N N . VAL A 1 74 ? -7.654 0.006 28.517 1.00 94.00 74 VAL A N 1
ATOM 539 C CA . VAL A 1 74 ? -7.817 -0.968 27.431 1.00 94.00 74 VAL A CA 1
ATOM 540 C C . VAL A 1 74 ? -7.195 -2.282 27.885 1.00 94.00 74 VAL A C 1
ATOM 542 O O . VAL A 1 74 ? -5.972 -2.432 27.868 1.00 94.00 74 VAL A O 1
ATOM 545 N N . ASP A 1 75 ? -8.029 -3.218 28.330 1.00 95.50 75 ASP A N 1
ATOM 546 C CA . ASP A 1 75 ? -7.584 -4.486 28.902 1.00 95.50 75 ASP A CA 1
ATOM 547 C C . ASP A 1 75 ? -7.584 -5.607 27.854 1.00 95.50 75 ASP A C 1
ATOM 549 O O . ASP A 1 75 ? -8.614 -6.208 27.546 1.00 95.50 75 ASP A O 1
ATOM 553 N N . LEU A 1 76 ? -6.398 -5.924 27.325 1.00 95.06 76 LEU A N 1
ATOM 554 C CA . LEU A 1 76 ? -6.202 -7.003 26.349 1.00 95.06 76 LEU A CA 1
ATOM 555 C C . LEU A 1 76 ? -6.513 -8.404 26.899 1.00 95.06 76 LEU A C 1
ATOM 557 O O . LEU A 1 76 ? -6.609 -9.340 26.107 1.00 95.06 76 LEU A O 1
ATOM 561 N N . SER A 1 77 ? -6.675 -8.579 28.215 1.00 96.88 77 SER A N 1
ATOM 562 C CA . SER A 1 77 ? -7.105 -9.863 28.782 1.00 96.88 77 SER A CA 1
ATOM 563 C C . SER A 1 77 ? -8.590 -10.150 28.522 1.00 96.88 77 SER A C 1
ATOM 565 O O . SER A 1 77 ? -9.007 -11.311 28.505 1.00 96.88 77 SER A O 1
ATOM 567 N N . LYS A 1 78 ? -9.396 -9.116 28.239 1.00 96.75 78 LYS A N 1
ATOM 568 C CA . LYS A 1 78 ? -10.790 -9.282 27.822 1.00 96.75 78 LYS A CA 1
ATOM 569 C C . LYS A 1 78 ? -10.840 -9.816 26.396 1.00 96.75 78 LYS A C 1
ATOM 571 O O . LYS A 1 78 ? -10.315 -9.206 25.465 1.00 96.75 78 LYS A O 1
ATOM 576 N N . VAL A 1 79 ? -11.579 -10.907 26.201 1.00 97.00 79 VAL A N 1
ATOM 577 C CA . VAL A 1 79 ? -11.708 -11.589 24.900 1.00 97.00 79 VAL A CA 1
ATOM 578 C C . VAL A 1 79 ? -12.142 -10.633 23.783 1.00 97.00 79 VAL A C 1
ATOM 580 O O . VAL A 1 79 ? -11.570 -10.661 22.700 1.00 97.00 79 VAL A O 1
ATOM 583 N N . GLN A 1 80 ? -13.109 -9.746 24.037 1.00 96.44 80 GLN A N 1
ATOM 584 C CA . GLN A 1 80 ? -13.591 -8.781 23.036 1.00 96.44 80 GLN A CA 1
ATOM 585 C C . GLN A 1 80 ? -12.497 -7.795 22.599 1.00 96.44 80 GLN A C 1
ATOM 587 O O . GLN A 1 80 ? -12.389 -7.472 21.418 1.00 96.44 80 GLN A O 1
ATOM 592 N N . VAL A 1 81 ? -11.658 -7.360 23.539 1.00 97.56 81 VAL A N 1
ATOM 593 C CA . VAL A 1 81 ? -10.574 -6.400 23.307 1.00 97.56 81 VAL A CA 1
ATOM 594 C C . VAL A 1 81 ? -9.419 -7.070 22.569 1.00 97.56 81 VAL A C 1
ATOM 596 O O . VAL A 1 81 ? -8.927 -6.532 21.576 1.00 97.56 81 VAL A O 1
ATOM 599 N N . PHE A 1 82 ? -9.054 -8.286 22.984 1.00 97.81 82 PHE A N 1
ATOM 600 C CA . PHE A 1 82 ? -8.103 -9.129 22.262 1.00 97.81 82 PHE A CA 1
ATOM 601 C C . PHE A 1 82 ? -8.540 -9.356 20.808 1.00 97.81 82 PHE A C 1
ATOM 603 O O . PHE A 1 82 ? -7.748 -9.154 19.887 1.00 97.81 82 PHE A O 1
ATOM 610 N N . LEU A 1 83 ? -9.812 -9.713 20.589 1.00 97.94 83 LEU A N 1
ATOM 611 C CA . LEU A 1 83 ? -10.374 -9.883 19.248 1.00 97.94 83 LEU A CA 1
ATOM 612 C C . LEU A 1 83 ? -10.324 -8.583 18.441 1.00 97.94 83 LEU A C 1
ATOM 614 O O . LEU A 1 83 ? -9.948 -8.624 17.274 1.00 97.94 83 LEU A O 1
ATOM 618 N N . GLY A 1 84 ? -10.637 -7.434 19.048 1.00 97.81 84 GLY A N 1
ATOM 619 C CA . GLY A 1 84 ? -10.495 -6.127 18.403 1.00 97.81 84 GLY A CA 1
ATOM 620 C C . GLY A 1 84 ? -9.070 -5.879 17.901 1.00 97.81 84 GLY A C 1
ATOM 621 O O . GLY A 1 84 ? -8.872 -5.576 16.723 1.00 97.81 84 GLY A O 1
ATOM 622 N N . GLY A 1 85 ? -8.068 -6.098 18.757 1.00 97.69 85 GLY A N 1
ATOM 623 C CA . GLY A 1 85 ? -6.657 -5.974 18.381 1.00 97.69 85 GLY A CA 1
ATOM 624 C C . GLY A 1 85 ? -6.229 -6.957 17.286 1.00 97.69 85 GLY A C 1
ATOM 625 O O . GLY A 1 85 ? -5.573 -6.565 16.319 1.00 97.69 85 GLY A O 1
ATOM 626 N N . PHE A 1 86 ? -6.650 -8.220 17.388 1.00 97.94 86 PHE A N 1
ATOM 627 C CA . PHE A 1 86 ? -6.360 -9.253 16.390 1.00 97.94 86 PHE A CA 1
ATOM 628 C C . PHE A 1 86 ? -6.975 -8.926 15.021 1.00 97.94 86 PHE A C 1
ATOM 630 O O . PHE A 1 86 ? -6.306 -9.031 13.992 1.00 97.94 86 PHE A O 1
ATOM 637 N N . LEU A 1 87 ? -8.226 -8.459 15.003 1.00 98.00 87 LEU A N 1
ATOM 638 C CA . LEU A 1 87 ? -8.895 -7.976 13.794 1.00 98.00 87 LEU A CA 1
ATOM 639 C C . LEU A 1 87 ? -8.187 -6.751 13.205 1.00 98.00 87 LEU A C 1
ATOM 641 O O . LEU A 1 87 ? -8.108 -6.631 11.984 1.00 98.00 87 LEU A O 1
ATOM 645 N N . GLY A 1 88 ? -7.623 -5.883 14.050 1.00 97.31 88 GLY A N 1
ATOM 646 C CA . GLY A 1 88 ? -6.755 -4.786 13.623 1.00 97.31 88 GLY A CA 1
ATOM 647 C C . GLY A 1 88 ? -5.531 -5.274 12.846 1.00 97.31 88 GLY A C 1
ATOM 648 O O . GLY A 1 88 ? -5.267 -4.774 11.755 1.00 97.31 88 GLY A O 1
ATOM 649 N N . LEU A 1 89 ? -4.820 -6.294 13.340 1.00 97.69 89 LEU A N 1
ATOM 650 C CA . LEU A 1 89 ? -3.706 -6.905 12.597 1.00 97.69 89 LEU A CA 1
ATOM 651 C C . LEU A 1 89 ? -4.182 -7.547 11.294 1.00 97.69 89 LEU A C 1
ATOM 653 O O . LEU A 1 89 ? -3.592 -7.313 10.240 1.00 97.69 89 LEU A O 1
ATOM 657 N N . MET A 1 90 ? -5.266 -8.322 11.349 1.00 97.94 90 MET A N 1
ATOM 658 C CA . MET A 1 90 ? -5.832 -8.976 10.170 1.00 97.94 90 MET A CA 1
ATOM 659 C C . MET A 1 90 ? -6.178 -7.958 9.080 1.00 97.94 90 MET A C 1
ATOM 661 O O . MET A 1 90 ? -5.883 -8.194 7.909 1.00 97.94 90 MET A O 1
ATOM 665 N N . LEU A 1 91 ? -6.743 -6.809 9.459 1.00 97.81 91 LEU A N 1
ATOM 666 C CA . LEU A 1 91 ? -7.070 -5.729 8.538 1.00 97.81 91 LEU A CA 1
ATOM 667 C C . LEU A 1 91 ? -5.836 -5.227 7.778 1.00 97.81 91 LEU A C 1
ATOM 669 O O . LEU A 1 91 ? -5.912 -5.058 6.564 1.00 97.81 91 LEU A O 1
ATOM 673 N N . ILE A 1 92 ? -4.700 -5.029 8.454 1.00 97.94 92 ILE A N 1
ATOM 674 C CA . ILE A 1 92 ? -3.455 -4.568 7.816 1.00 97.94 92 ILE A CA 1
ATOM 675 C C . ILE A 1 92 ? -2.993 -5.546 6.732 1.00 97.94 92 ILE A C 1
ATOM 677 O O . ILE A 1 92 ? -2.705 -5.144 5.600 1.00 97.94 92 ILE A O 1
ATOM 681 N N . PHE A 1 93 ? -2.941 -6.837 7.062 1.00 97.69 93 PHE A N 1
ATOM 682 C CA . PHE A 1 93 ? -2.518 -7.873 6.119 1.00 97.69 93 PHE A CA 1
ATOM 683 C C . PHE A 1 93 ? -3.517 -8.028 4.973 1.00 97.69 93 PHE A C 1
ATOM 685 O O . PHE A 1 93 ? -3.121 -8.135 3.812 1.00 97.69 93 PHE A O 1
ATOM 692 N N . PHE A 1 94 ? -4.812 -8.000 5.283 1.00 97.88 94 PHE A N 1
ATOM 693 C CA . PHE A 1 94 ? -5.860 -8.152 4.285 1.00 97.88 94 PHE A CA 1
ATOM 694 C C . PHE A 1 94 ? -5.891 -6.967 3.315 1.00 97.88 94 PHE A C 1
ATOM 696 O O . PHE A 1 94 ? -5.888 -7.175 2.104 1.00 97.88 94 PHE A O 1
ATOM 703 N N . PHE A 1 95 ? -5.808 -5.734 3.820 1.00 97.81 95 PHE A N 1
ATOM 704 C CA . PHE A 1 95 ? -5.693 -4.531 2.996 1.00 97.81 95 PHE A CA 1
ATOM 705 C C . PHE A 1 95 ? -4.467 -4.593 2.074 1.00 97.81 95 PHE A C 1
ATOM 707 O O . PHE A 1 95 ? -4.583 -4.357 0.871 1.00 97.81 95 PHE A O 1
ATOM 714 N N . SER A 1 96 ? -3.304 -4.967 2.619 1.00 97.62 96 SER A N 1
ATOM 715 C CA . SER A 1 96 ? -2.061 -5.087 1.843 1.00 97.62 96 SER A CA 1
ATOM 716 C C . SER A 1 96 ? -2.187 -6.134 0.736 1.00 97.62 96 SER A C 1
ATOM 718 O O . SER A 1 96 ? -1.799 -5.885 -0.403 1.00 97.62 96 SER A O 1
ATOM 720 N N . SER A 1 97 ? -2.791 -7.284 1.046 1.00 97.31 97 SER A N 1
ATOM 721 C CA . SER A 1 97 ? -3.055 -8.352 0.078 1.00 97.31 97 SER A CA 1
ATOM 722 C C . SER A 1 97 ? -3.961 -7.886 -1.064 1.00 97.31 97 SER A C 1
ATOM 724 O O . SER A 1 97 ? -3.657 -8.135 -2.231 1.00 97.31 97 SER A O 1
ATOM 726 N N . LEU A 1 98 ? -5.038 -7.153 -0.757 1.00 97.25 98 LEU A N 1
ATOM 727 C CA . LEU A 1 98 ? -5.927 -6.593 -1.779 1.00 97.25 98 LEU A CA 1
ATOM 728 C C . LEU A 1 98 ? -5.188 -5.613 -2.696 1.00 97.25 98 LEU A C 1
ATOM 730 O O . LEU A 1 98 ? -5.316 -5.717 -3.915 1.00 97.25 98 LEU A O 1
ATOM 734 N N . ALA A 1 99 ? -4.381 -4.716 -2.124 1.00 96.25 99 ALA A N 1
ATOM 735 C CA . ALA A 1 99 ? -3.586 -3.754 -2.883 1.00 96.25 99 ALA A CA 1
ATOM 736 C C . ALA A 1 99 ? -2.569 -4.445 -3.812 1.00 96.25 99 ALA A C 1
ATOM 738 O O . ALA A 1 99 ? -2.505 -4.133 -5.000 1.00 96.25 99 ALA A O 1
ATOM 739 N N . ILE A 1 100 ? -1.825 -5.435 -3.306 1.00 97.06 100 ILE A N 1
ATOM 740 C CA . ILE A 1 100 ? -0.848 -6.194 -4.106 1.00 97.06 100 ILE A CA 1
ATOM 741 C C . ILE A 1 100 ? -1.555 -6.976 -5.221 1.00 97.06 100 ILE A C 1
ATOM 743 O O . ILE A 1 100 ? -1.126 -6.958 -6.376 1.00 97.06 100 ILE A O 1
ATOM 747 N N . ARG A 1 101 ? -2.674 -7.635 -4.900 1.00 96.19 101 ARG A N 1
ATOM 748 C CA . ARG A 1 101 ? -3.453 -8.409 -5.872 1.00 96.19 101 ARG A CA 1
ATOM 749 C C . ARG A 1 101 ? -4.040 -7.527 -6.974 1.00 96.19 101 ARG A C 1
ATOM 751 O O . ARG A 1 101 ? -4.074 -7.962 -8.124 1.00 96.19 101 ARG A O 1
ATOM 758 N N . ALA A 1 102 ? -4.498 -6.321 -6.640 1.00 95.75 102 ALA A N 1
ATOM 759 C CA . ALA A 1 102 ? -5.017 -5.356 -7.605 1.00 95.75 102 ALA A CA 1
ATOM 760 C C . ALA A 1 102 ? -3.963 -4.995 -8.660 1.00 95.75 102 ALA A C 1
ATOM 762 O O . ALA A 1 102 ? -4.228 -5.099 -9.859 1.00 95.75 102 ALA A O 1
ATOM 763 N N . VAL A 1 103 ? -2.746 -4.665 -8.214 1.00 96.06 103 VAL A N 1
ATOM 764 C CA . VAL A 1 103 ? -1.619 -4.371 -9.112 1.00 96.06 103 VAL A CA 1
ATOM 765 C C . VAL A 1 103 ? -1.258 -5.594 -9.949 1.00 96.06 103 VAL A C 1
ATOM 767 O O . VAL A 1 103 ? -1.117 -5.470 -11.160 1.00 96.06 103 VAL A O 1
ATOM 770 N N . GLY A 1 104 ? -1.186 -6.786 -9.346 1.00 94.75 104 GLY A N 1
ATOM 771 C CA . GLY A 1 104 ? -0.862 -8.018 -10.072 1.00 94.75 104 GLY A CA 1
ATOM 772 C C . GLY A 1 104 ? -1.843 -8.332 -11.209 1.00 94.75 104 GLY A C 1
ATOM 773 O O . GLY A 1 104 ? -1.420 -8.674 -12.312 1.00 94.75 104 GLY A O 1
ATOM 774 N N . LYS A 1 105 ? -3.152 -8.158 -10.981 1.00 94.56 105 LYS A N 1
ATOM 775 C CA . LYS A 1 105 ? -4.165 -8.310 -12.042 1.00 94.56 105 LYS A CA 1
ATOM 776 C C . LYS A 1 105 ? -3.984 -7.278 -13.158 1.00 94.56 105 LYS A C 1
ATOM 778 O O . LYS A 1 105 ? -4.033 -7.641 -14.330 1.00 94.56 105 LYS A O 1
ATOM 783 N N . ALA A 1 106 ? -3.795 -6.006 -12.797 1.00 95.50 106 ALA A N 1
ATOM 784 C CA . ALA A 1 106 ? -3.639 -4.923 -13.766 1.00 95.50 106 ALA A CA 1
ATOM 785 C C . ALA A 1 106 ? -2.368 -5.105 -14.610 1.00 95.50 106 ALA A C 1
ATOM 787 O O . ALA A 1 106 ? -2.418 -4.997 -15.833 1.00 95.50 106 ALA A O 1
ATOM 788 N N . ALA A 1 107 ? -1.254 -5.464 -13.970 1.00 94.94 107 ALA A N 1
ATOM 789 C CA . ALA A 1 107 ? 0.002 -5.777 -14.638 1.00 94.94 107 ALA A CA 1
ATOM 790 C C . ALA A 1 107 ? -0.149 -6.973 -15.591 1.00 94.94 107 ALA A C 1
ATOM 792 O O . ALA A 1 107 ? 0.314 -6.904 -16.726 1.00 94.94 107 ALA A O 1
ATOM 793 N N . GLY A 1 108 ? -0.854 -8.033 -15.177 1.00 95.25 108 GLY A N 1
ATOM 794 C CA . GLY A 1 108 ? -1.161 -9.175 -16.044 1.00 95.25 108 GLY A CA 1
ATOM 795 C C . GLY A 1 108 ? -1.909 -8.768 -17.317 1.00 95.25 108 GLY A C 1
ATOM 796 O O . GLY A 1 108 ? -1.489 -9.130 -18.415 1.00 95.25 108 GLY A O 1
ATOM 797 N N . ALA A 1 109 ? -2.949 -7.940 -17.183 1.00 96.25 109 ALA A N 1
ATOM 798 C CA . ALA A 1 109 ? -3.704 -7.426 -18.327 1.00 96.25 109 ALA A CA 1
ATOM 799 C C . ALA A 1 109 ? -2.841 -6.566 -19.270 1.00 96.25 109 ALA A C 1
ATOM 801 O O . ALA A 1 109 ? -2.969 -6.665 -20.489 1.00 96.25 109 ALA A O 1
ATOM 802 N N . ILE A 1 110 ? -1.929 -5.754 -18.722 1.00 96.12 110 ILE A N 1
ATOM 803 C CA . ILE A 1 110 ? -0.981 -4.966 -19.524 1.00 96.12 110 ILE A CA 1
ATOM 804 C C . ILE A 1 110 ? 0.012 -5.864 -20.262 1.00 96.12 110 ILE A C 1
ATOM 806 O O . ILE A 1 110 ? 0.272 -5.635 -21.439 1.00 96.12 110 ILE A O 1
ATOM 810 N N . ILE A 1 111 ? 0.536 -6.909 -19.617 1.00 95.06 111 ILE A N 1
ATOM 811 C CA . ILE A 1 111 ? 1.455 -7.859 -20.258 1.00 95.06 111 ILE A CA 1
ATOM 812 C C . ILE A 1 111 ? 0.772 -8.567 -21.432 1.00 95.06 111 ILE A C 1
ATOM 814 O O . ILE A 1 111 ? 1.373 -8.703 -22.499 1.00 95.06 111 ILE A O 1
ATOM 818 N N . GLU A 1 112 ? -0.469 -9.022 -21.253 1.00 96.88 112 GLU A N 1
ATOM 819 C CA . GLU A 1 112 ? -1.243 -9.654 -22.326 1.00 96.88 112 GLU A CA 1
ATOM 820 C C . GLU A 1 112 ? -1.495 -8.693 -23.491 1.00 96.88 112 GLU A C 1
ATOM 822 O O . GLU A 1 112 ? -1.309 -9.082 -24.645 1.00 96.88 112 GLU A O 1
ATOM 827 N N . GLU A 1 113 ? -1.834 -7.436 -23.202 1.00 97.19 113 GLU A N 1
ATOM 828 C CA . GLU A 1 113 ? -2.055 -6.408 -24.221 1.00 97.19 113 GLU A CA 1
ATOM 829 C C . GLU A 1 113 ? -0.771 -6.056 -24.986 1.00 97.19 113 GLU A C 1
ATOM 831 O O . GLU A 1 113 ? -0.778 -6.039 -26.215 1.00 97.19 113 GLU A O 1
ATOM 836 N N . VAL A 1 114 ? 0.353 -5.851 -24.294 1.00 96.00 114 VAL A N 1
ATOM 837 C CA . VAL A 1 114 ? 1.650 -5.577 -24.939 1.00 96.00 114 VAL A CA 1
ATOM 838 C C . VAL A 1 114 ? 2.064 -6.750 -25.832 1.00 96.00 114 VAL A C 1
ATOM 840 O O . VAL A 1 114 ? 2.467 -6.555 -26.979 1.00 96.00 114 VAL A O 1
ATOM 843 N N . ARG A 1 115 ? 1.904 -7.992 -25.351 1.00 96.50 115 ARG A N 1
ATOM 844 C CA . ARG A 1 115 ? 2.185 -9.198 -26.150 1.00 96.50 115 ARG A CA 1
ATOM 845 C C . ARG A 1 115 ? 1.260 -9.322 -27.357 1.00 96.50 115 ARG A C 1
ATOM 847 O O . ARG A 1 115 ? 1.710 -9.771 -28.410 1.00 96.50 115 ARG A O 1
ATOM 854 N N . ARG A 1 116 ? -0.018 -8.958 -27.213 1.00 97.25 116 ARG A N 1
ATOM 855 C CA . ARG A 1 116 ? -0.982 -8.926 -28.317 1.00 97.25 116 ARG A CA 1
ATOM 856 C C . ARG A 1 116 ? -0.522 -7.945 -29.392 1.00 97.25 116 ARG A C 1
ATOM 858 O O . ARG A 1 116 ? -0.413 -8.358 -30.542 1.00 97.25 116 ARG A O 1
ATOM 865 N N . GLN A 1 117 ? -0.182 -6.710 -29.009 1.00 97.25 117 GLN A N 1
ATOM 866 C CA . GLN A 1 117 ? 0.301 -5.693 -29.945 1.00 97.25 117 GLN A CA 1
ATOM 867 C C . GLN A 1 117 ? 1.566 -6.154 -30.676 1.00 97.25 117 GLN A C 1
ATOM 869 O O . GLN A 1 117 ? 1.581 -6.126 -31.898 1.00 97.25 117 GLN A O 1
ATOM 874 N N . PHE A 1 118 ? 2.578 -6.683 -29.981 1.00 96.44 118 PHE A N 1
ATOM 875 C CA . PHE A 1 118 ? 3.795 -7.175 -30.648 1.00 96.44 118 PHE A CA 1
ATOM 876 C C . PHE A 1 118 ? 3.554 -8.351 -31.604 1.00 96.44 118 PHE A C 1
ATOM 878 O O . PHE A 1 118 ? 4.251 -8.474 -32.609 1.00 96.44 118 PHE A O 1
ATOM 885 N N . ARG A 1 119 ? 2.591 -9.230 -31.305 1.00 95.75 119 ARG A N 1
ATOM 886 C CA . ARG A 1 119 ? 2.262 -10.373 -32.169 1.00 95.75 119 ARG A CA 1
ATOM 887 C C . ARG A 1 119 ? 1.454 -9.960 -33.399 1.00 95.75 119 ARG A C 1
ATOM 889 O O . ARG A 1 119 ? 1.668 -10.515 -34.471 1.00 95.75 119 ARG A O 1
ATOM 896 N N . GLU A 1 120 ? 0.495 -9.056 -33.229 1.00 96.62 120 GLU A N 1
ATOM 897 C CA . GLU A 1 120 ? -0.426 -8.628 -34.293 1.00 96.62 120 GLU A CA 1
ATOM 898 C C . GLU A 1 120 ? 0.165 -7.510 -35.163 1.00 96.62 120 GLU A C 1
ATOM 900 O O . GLU A 1 120 ? -0.179 -7.416 -36.338 1.00 96.62 120 GLU A O 1
ATOM 905 N N . HIS A 1 121 ? 1.105 -6.732 -34.617 1.00 95.19 121 HIS A N 1
ATOM 906 C CA . HIS A 1 121 ? 1.779 -5.612 -35.274 1.00 95.19 121 HIS A CA 1
ATOM 907 C C . HIS A 1 121 ? 3.314 -5.748 -35.156 1.00 95.19 121 HIS A C 1
ATOM 909 O O . HIS A 1 121 ? 3.943 -5.071 -34.335 1.00 95.19 121 HIS A O 1
ATOM 915 N N . PRO A 1 122 ? 3.958 -6.621 -35.961 1.00 93.56 122 PRO A N 1
ATOM 916 C CA . PRO A 1 122 ? 5.408 -6.842 -35.894 1.00 93.56 122 PRO A CA 1
ATOM 917 C C . PRO A 1 122 ? 6.247 -5.580 -36.155 1.00 93.56 122 PRO A C 1
ATOM 919 O O . PRO A 1 122 ? 7.337 -5.446 -35.596 1.00 93.56 122 PRO A O 1
ATOM 922 N N . GLY A 1 123 ? 5.713 -4.621 -36.926 1.00 94.81 123 GLY A N 1
ATOM 923 C CA . GLY A 1 123 ? 6.364 -3.344 -37.235 1.00 94.81 123 GLY A CA 1
ATOM 924 C C . GLY A 1 123 ? 6.687 -2.493 -36.001 1.00 94.81 123 GLY A C 1
ATOM 925 O O . GLY A 1 123 ? 7.562 -1.630 -36.054 1.00 94.81 123 GLY A O 1
ATOM 926 N N . ILE A 1 124 ? 6.050 -2.766 -34.856 1.00 93.88 124 ILE A N 1
ATOM 927 C CA . ILE A 1 124 ? 6.373 -2.111 -33.584 1.00 93.88 124 ILE A CA 1
ATOM 928 C C . ILE A 1 124 ? 7.795 -2.463 -33.126 1.00 93.88 124 ILE A C 1
ATOM 930 O O . ILE A 1 124 ? 8.549 -1.580 -32.720 1.00 93.88 124 ILE A O 1
ATOM 934 N N . MET A 1 125 ? 8.181 -3.740 -33.205 1.00 91.19 125 MET A N 1
ATOM 935 C CA . MET A 1 125 ? 9.521 -4.190 -32.798 1.00 91.19 125 MET A CA 1
ATOM 936 C C . MET A 1 125 ? 10.600 -3.758 -33.797 1.00 91.19 125 MET A C 1
ATOM 938 O O . MET A 1 125 ? 11.758 -3.595 -33.422 1.00 91.19 125 MET A O 1
ATOM 942 N N . GLU A 1 126 ? 10.213 -3.546 -35.056 1.00 92.75 126 GLU A N 1
ATOM 943 C CA . GLU A 1 126 ? 11.070 -2.987 -36.107 1.00 92.75 126 GLU A CA 1
ATOM 944 C C . GLU A 1 126 ? 11.193 -1.454 -36.017 1.00 92.75 126 GLU A C 1
ATOM 946 O O . GLU A 1 126 ? 12.031 -0.860 -36.695 1.00 92.75 126 GLU A O 1
ATOM 951 N N . GLY A 1 127 ? 10.365 -0.800 -35.192 1.00 91.25 127 GLY A N 1
ATOM 952 C CA . GLY A 1 127 ? 10.311 0.658 -35.054 1.00 91.25 127 GLY A CA 1
ATOM 953 C C . GLY A 1 127 ? 9.647 1.384 -36.231 1.00 91.25 127 GLY A C 1
ATOM 954 O O . GLY A 1 127 ? 9.749 2.607 -36.330 1.00 91.25 127 GLY A O 1
ATOM 955 N N . THR A 1 128 ? 8.977 0.656 -37.127 1.00 93.88 128 THR A N 1
ATOM 956 C CA . THR A 1 128 ? 8.288 1.194 -38.312 1.00 93.88 128 THR A CA 1
ATOM 957 C C . THR A 1 128 ? 6.826 1.551 -38.033 1.00 93.88 128 THR A C 1
ATOM 959 O O . THR A 1 128 ? 6.242 2.368 -38.747 1.00 93.88 128 THR A O 1
ATOM 962 N N . GLU A 1 129 ? 6.246 0.999 -36.965 1.00 95.00 129 GLU A N 1
ATOM 963 C CA . GLU A 1 129 ? 4.866 1.224 -36.532 1.00 95.00 129 GLU A CA 1
ATOM 964 C C . GLU A 1 129 ? 4.814 1.719 -35.078 1.00 95.00 129 GLU A C 1
ATOM 966 O O . GLU A 1 129 ? 5.646 1.357 -34.244 1.00 95.00 129 GLU A O 1
ATOM 971 N N . ARG A 1 130 ? 3.832 2.571 -34.754 1.00 93.56 130 ARG A N 1
ATOM 972 C CA . ARG A 1 130 ? 3.645 3.083 -33.389 1.00 93.56 130 ARG A CA 1
ATOM 973 C C . ARG A 1 130 ? 2.719 2.164 -32.576 1.00 93.56 130 ARG A C 1
ATOM 975 O O . ARG A 1 130 ? 1.650 1.832 -33.080 1.00 93.56 130 ARG A O 1
ATOM 982 N N . PRO A 1 131 ? 3.066 1.830 -31.317 1.00 94.75 131 PRO A N 1
ATOM 983 C CA . PRO A 1 131 ? 2.165 1.131 -30.402 1.00 94.75 131 PRO A CA 1
ATOM 984 C C . PRO A 1 131 ? 0.881 1.912 -30.105 1.00 94.75 131 PRO A C 1
ATOM 986 O O . PRO A 1 131 ? 0.869 3.148 -30.109 1.00 94.75 131 PRO A O 1
ATOM 989 N N . ASP A 1 132 ? -0.175 1.191 -29.728 1.00 95.56 132 ASP A N 1
ATOM 990 C CA . ASP A 1 132 ? -1.376 1.793 -29.151 1.00 95.56 132 ASP A CA 1
ATOM 991 C C . ASP A 1 132 ? -1.163 2.045 -27.650 1.00 95.56 132 ASP A C 1
ATOM 993 O O . ASP A 1 132 ? -1.415 1.193 -26.789 1.00 95.56 132 ASP A O 1
ATOM 997 N N . TYR A 1 133 ? -0.691 3.254 -27.344 1.00 94.69 133 TYR A N 1
ATOM 998 C CA . TYR A 1 133 ? -0.511 3.729 -25.973 1.00 94.69 133 TYR A CA 1
ATOM 999 C C . TYR A 1 133 ? -1.838 3.986 -25.251 1.00 94.69 133 TYR A C 1
ATOM 1001 O O . TYR A 1 133 ? -1.913 3.815 -24.032 1.00 94.69 133 TYR A O 1
ATOM 1009 N N . ALA A 1 134 ? -2.883 4.399 -25.979 1.00 96.69 134 ALA A N 1
ATOM 1010 C CA . ALA A 1 134 ? -4.172 4.746 -25.385 1.00 96.69 134 ALA A CA 1
ATOM 1011 C C . ALA A 1 134 ? -4.795 3.519 -24.723 1.00 96.69 134 ALA A C 1
ATOM 1013 O O . ALA A 1 134 ? -5.306 3.610 -23.606 1.00 96.69 134 ALA A O 1
ATOM 1014 N N . ARG A 1 135 ? -4.657 2.349 -25.355 1.00 94.69 135 ARG A N 1
ATOM 1015 C CA . ARG A 1 135 ? -5.149 1.094 -24.794 1.00 94.69 135 ARG A CA 1
ATOM 1016 C C . ARG A 1 135 ? -4.485 0.720 -23.468 1.00 94.69 135 ARG A C 1
ATOM 1018 O O . ARG A 1 135 ? -5.181 0.302 -22.542 1.00 94.69 135 ARG A O 1
ATOM 1025 N N . ALA A 1 136 ? -3.169 0.896 -23.349 1.00 94.12 136 ALA A N 1
ATOM 1026 C CA . ALA A 1 136 ? -2.445 0.632 -22.103 1.00 94.12 136 ALA A CA 1
ATOM 1027 C C . ALA A 1 136 ? -2.881 1.587 -20.971 1.00 94.12 136 ALA A C 1
ATOM 1029 O O . ALA A 1 136 ? -3.086 1.162 -19.828 1.00 94.12 136 ALA A O 1
ATOM 1030 N N . VAL A 1 137 ? -3.091 2.867 -21.295 1.00 95.44 137 VAL A N 1
ATOM 1031 C CA . VAL A 1 137 ? -3.628 3.859 -20.348 1.00 95.44 137 VAL A CA 1
ATOM 1032 C C . VAL A 1 137 ? -5.045 3.483 -19.906 1.00 95.44 137 VAL A C 1
ATOM 1034 O O . VAL A 1 137 ? -5.334 3.498 -18.713 1.00 95.44 137 VAL A O 1
ATOM 1037 N N . ASP A 1 138 ? -5.912 3.076 -20.831 1.00 96.62 138 ASP A N 1
ATOM 1038 C CA . ASP A 1 138 ? -7.297 2.704 -20.521 1.00 96.62 138 ASP A CA 1
ATOM 1039 C C . ASP A 1 138 ? -7.379 1.505 -19.564 1.00 96.62 138 ASP A C 1
ATOM 1041 O O . ASP A 1 138 ? -8.137 1.528 -18.590 1.00 96.62 138 ASP A O 1
ATOM 1045 N N . ILE A 1 139 ? -6.567 0.468 -19.803 1.00 95.31 139 ILE A N 1
ATOM 1046 C CA . ILE A 1 139 ? -6.512 -0.726 -18.946 1.00 95.31 139 ILE A CA 1
ATOM 1047 C C . ILE A 1 139 ? -6.087 -0.343 -17.524 1.00 95.31 139 ILE A C 1
ATOM 1049 O O . ILE A 1 139 ? -6.755 -0.722 -16.556 1.00 95.31 139 ILE A O 1
ATOM 1053 N N . THR A 1 140 ? -5.001 0.424 -17.386 1.00 94.50 140 THR A N 1
ATOM 1054 C CA . THR A 1 140 ? -4.497 0.839 -16.066 1.00 94.50 140 THR A CA 1
ATOM 1055 C C . THR A 1 140 ? -5.472 1.770 -15.342 1.00 94.50 140 THR A C 1
ATOM 1057 O O . THR A 1 140 ? -5.729 1.568 -14.153 1.00 94.50 140 THR A O 1
ATOM 1060 N N . ALA A 1 141 ? -6.082 2.731 -16.043 1.00 95.88 141 ALA A N 1
ATOM 1061 C CA . ALA A 1 141 ? -7.048 3.665 -15.467 1.00 95.88 141 ALA A CA 1
ATOM 1062 C C . ALA A 1 141 ? -8.313 2.952 -14.961 1.00 95.88 141 ALA A C 1
ATOM 1064 O O . ALA A 1 141 ? -8.738 3.162 -13.820 1.00 95.88 141 ALA A O 1
ATOM 1065 N N . GLN A 1 142 ? -8.896 2.065 -15.772 1.00 95.94 142 GLN A N 1
ATOM 1066 C CA . GLN A 1 142 ? -10.082 1.302 -15.374 1.00 95.94 142 GLN A CA 1
ATOM 1067 C C . GLN A 1 142 ? -9.792 0.360 -14.203 1.00 95.94 142 GLN A C 1
ATOM 1069 O O . GLN A 1 142 ? -10.607 0.263 -13.280 1.00 95.94 142 GLN A O 1
ATOM 1074 N N . ALA A 1 143 ? -8.641 -0.319 -14.221 1.00 94.81 143 ALA A N 1
ATOM 1075 C CA . ALA A 1 143 ? -8.231 -1.192 -13.128 1.00 94.81 143 ALA A CA 1
ATOM 1076 C C . ALA A 1 143 ? -8.038 -0.401 -11.827 1.00 94.81 143 ALA A C 1
ATOM 1078 O O . ALA A 1 143 ? -8.586 -0.792 -10.797 1.00 94.81 143 ALA A O 1
ATOM 1079 N N . GLY A 1 144 ? -7.347 0.743 -11.884 1.00 93.12 144 GLY A N 1
ATOM 1080 C CA . GLY A 1 144 ? -7.144 1.617 -10.729 1.00 93.12 144 GLY A CA 1
ATOM 1081 C C . GLY A 1 144 ? -8.462 2.081 -10.104 1.00 93.12 144 GLY A C 1
ATOM 1082 O O . GLY A 1 144 ? -8.650 1.941 -8.896 1.00 93.12 144 GLY A O 1
ATOM 1083 N N . LEU A 1 145 ? -9.404 2.562 -10.923 1.00 94.38 145 LEU A N 1
ATOM 1084 C CA . LEU A 1 145 ? -10.728 3.015 -10.469 1.00 94.38 145 LEU A CA 1
ATOM 1085 C C . LEU A 1 145 ? -11.573 1.900 -9.853 1.00 94.38 145 LEU A C 1
ATOM 1087 O O . LEU A 1 145 ? -12.265 2.133 -8.864 1.00 94.38 145 LEU A O 1
ATOM 1091 N N . ARG A 1 146 ? -11.535 0.689 -10.412 1.00 95.25 146 ARG A N 1
ATOM 1092 C CA . ARG A 1 146 ? -12.337 -0.431 -9.898 1.00 95.25 146 ARG A CA 1
ATOM 1093 C C . ARG A 1 146 ? -11.734 -1.049 -8.644 1.00 95.25 146 ARG A C 1
ATOM 1095 O O . ARG A 1 146 ? -12.449 -1.289 -7.674 1.00 95.25 146 ARG A O 1
ATOM 1102 N N . GLU A 1 147 ? -10.432 -1.310 -8.651 1.00 94.94 147 GLU A N 1
ATOM 1103 C CA . GLU A 1 147 ? -9.784 -2.059 -7.574 1.00 94.94 147 GLU A CA 1
ATOM 1104 C C . GLU A 1 147 ? -9.540 -1.195 -6.318 1.00 94.94 147 GLU A C 1
ATOM 1106 O O . GLU A 1 147 ? -9.386 -1.757 -5.236 1.00 94.94 147 GLU A O 1
ATOM 1111 N N . MET A 1 148 ? -9.592 0.147 -6.399 1.00 92.69 148 MET A N 1
ATOM 1112 C CA . MET A 1 148 ? -9.489 1.023 -5.213 1.00 92.69 148 MET A CA 1
ATOM 1113 C C . MET A 1 148 ? -10.733 1.003 -4.306 1.00 92.69 148 MET A C 1
ATOM 1115 O O . MET A 1 148 ? -10.636 1.327 -3.119 1.00 92.69 148 MET A O 1
ATOM 1119 N N . VAL A 1 149 ? -11.902 0.621 -4.839 1.00 95.31 149 VAL A N 1
ATOM 1120 C CA . VAL A 1 149 ? -13.185 0.707 -4.118 1.00 95.31 149 VAL A CA 1
ATOM 1121 C C . VAL A 1 149 ? -13.195 -0.212 -2.901 1.00 95.31 149 VAL A C 1
ATOM 1123 O O . VAL A 1 149 ? -13.547 0.215 -1.803 1.00 95.31 149 VAL A O 1
ATOM 1126 N N . LEU A 1 150 ? -12.786 -1.471 -3.073 1.00 95.19 150 LEU A N 1
ATOM 1127 C CA . LEU A 1 150 ? -12.857 -2.467 -2.006 1.00 95.19 150 LEU A CA 1
ATOM 1128 C C . LEU A 1 150 ? -11.915 -2.143 -0.826 1.00 95.19 150 LEU A C 1
ATOM 1130 O O . LEU A 1 150 ? -12.409 -2.107 0.303 1.00 95.19 150 LEU A O 1
ATOM 1134 N N . PRO A 1 151 ? -10.610 -1.856 -1.024 1.00 94.38 151 PRO A N 1
ATOM 1135 C CA . PRO A 1 151 ? -9.730 -1.424 0.064 1.00 94.38 151 PRO A CA 1
ATOM 1136 C C . PRO A 1 151 ? -10.215 -0.140 0.751 1.00 94.38 151 PRO A C 1
ATOM 1138 O O . PRO A 1 151 ? -10.121 -0.034 1.974 1.00 94.38 151 PRO A O 1
ATOM 1141 N N . GLY A 1 152 ? -10.771 0.811 -0.009 1.00 94.12 152 GLY A N 1
ATOM 1142 C CA . GLY A 1 152 ? -11.328 2.050 0.538 1.00 94.12 152 GLY A CA 1
ATOM 1143 C C . GLY A 1 152 ? -12.540 1.807 1.441 1.00 94.12 152 GLY A C 1
ATOM 1144 O O . GLY A 1 152 ? -12.579 2.293 2.570 1.00 94.12 152 GLY A O 1
ATOM 1145 N N . LEU A 1 153 ? -13.502 0.999 0.986 1.00 96.00 153 LEU A N 1
ATOM 1146 C CA . LEU A 1 153 ? -14.663 0.611 1.795 1.00 96.00 153 LEU A CA 1
ATOM 1147 C C . LEU A 1 153 ? -14.248 -0.159 3.047 1.00 96.00 153 LEU A C 1
ATOM 1149 O O . LEU A 1 153 ? -14.777 0.097 4.127 1.00 96.00 153 LEU A O 1
ATOM 1153 N N . LEU A 1 154 ? -13.284 -1.071 2.916 1.00 95.31 154 LEU A N 1
ATOM 1154 C CA . LEU A 1 154 ? -12.750 -1.837 4.035 1.00 95.31 154 LEU A CA 1
ATOM 1155 C C . LEU A 1 154 ? -12.143 -0.911 5.101 1.00 95.31 154 LEU A C 1
ATOM 1157 O O . LEU A 1 154 ? -12.459 -1.058 6.278 1.00 95.31 154 LEU A O 1
ATOM 1161 N N . ALA A 1 155 ? -11.334 0.073 4.698 1.00 93.88 155 ALA A N 1
ATOM 1162 C CA . ALA A 1 155 ? -10.725 1.040 5.613 1.00 93.88 155 ALA A CA 1
ATOM 1163 C C . ALA A 1 155 ? -11.764 1.844 6.416 1.00 93.88 155 ALA A C 1
ATOM 1165 O O . ALA A 1 155 ? -11.517 2.186 7.572 1.00 93.88 155 ALA A O 1
ATOM 1166 N N . VAL A 1 156 ? -12.923 2.129 5.811 1.00 95.19 156 VAL A N 1
ATOM 1167 C CA . VAL A 1 156 ? -13.986 2.925 6.437 1.00 95.19 156 VAL A CA 1
ATOM 1168 C C . VAL A 1 156 ? -14.910 2.083 7.310 1.00 95.19 156 VAL A C 1
ATOM 1170 O O . VAL A 1 156 ? -15.154 2.411 8.470 1.00 95.19 156 VAL A O 1
ATOM 1173 N N . LEU A 1 157 ? -15.443 0.996 6.757 1.00 96.50 157 LEU A N 1
ATOM 1174 C CA . LEU A 1 157 ? -16.507 0.220 7.394 1.00 96.50 157 LEU A CA 1
ATOM 1175 C C . LEU A 1 157 ? -15.987 -0.676 8.517 1.00 96.50 157 LEU A C 1
ATOM 1177 O O . LEU A 1 157 ? -16.688 -0.889 9.503 1.00 96.50 157 LEU A O 1
ATOM 1181 N N . PHE A 1 158 ? -14.765 -1.195 8.396 1.00 96.31 158 PHE A N 1
ATOM 1182 C CA . PHE A 1 158 ? -14.223 -2.160 9.349 1.00 96.31 158 PHE A CA 1
ATOM 1183 C C . PHE A 1 158 ? -14.134 -1.635 10.797 1.00 96.31 158 PHE A C 1
ATOM 1185 O O . PHE A 1 158 ? -14.690 -2.293 11.680 1.00 96.31 158 PHE A O 1
ATOM 1192 N N . PRO A 1 159 ? -13.527 -0.461 11.088 1.00 95.44 159 PRO A N 1
ATOM 1193 C CA . PRO A 1 159 ? -13.509 0.074 12.454 1.00 95.44 159 PRO A CA 1
ATOM 1194 C C . PRO A 1 159 ? -14.915 0.372 12.994 1.00 95.44 159 PRO A C 1
ATOM 1196 O O . PRO A 1 159 ? -15.157 0.187 14.185 1.00 95.44 159 PRO A O 1
ATOM 1199 N N . ILE A 1 160 ? -15.855 0.778 12.130 1.00 96.38 160 ILE A N 1
ATOM 1200 C CA . ILE A 1 160 ? -17.249 1.042 12.516 1.00 96.38 160 ILE A CA 1
ATOM 1201 C C . ILE A 1 160 ? -17.925 -0.254 12.966 1.00 96.38 160 ILE A C 1
ATOM 1203 O O . ILE A 1 160 ? -18.506 -0.304 14.047 1.00 96.38 160 ILE A O 1
ATOM 1207 N N . VAL A 1 161 ? -17.828 -1.315 12.160 1.00 96.81 161 VAL A N 1
ATOM 1208 C CA . VAL A 1 161 ? -18.419 -2.622 12.482 1.00 96.81 161 VAL A CA 1
ATOM 1209 C C . VAL A 1 161 ? -17.832 -3.173 13.779 1.00 96.81 161 VAL A C 1
ATOM 1211 O O . VAL A 1 161 ? -18.585 -3.607 14.651 1.00 96.81 161 VAL A O 1
ATOM 1214 N N . VAL A 1 162 ? -16.508 -3.106 13.946 1.00 96.56 162 VAL A N 1
ATOM 1215 C CA . VAL A 1 162 ? -15.850 -3.564 15.177 1.00 96.56 162 VAL A CA 1
ATOM 1216 C C . VAL A 1 162 ? -16.322 -2.762 16.388 1.00 96.56 162 VAL A C 1
ATOM 1218 O O . VAL A 1 162 ? -16.681 -3.366 17.395 1.00 96.56 162 VAL A O 1
ATOM 1221 N N . GLY A 1 163 ? -16.397 -1.435 16.297 1.00 95.50 163 GLY A N 1
ATOM 1222 C CA . GLY A 1 163 ? -16.863 -0.605 17.407 1.00 95.50 163 GLY A CA 1
ATOM 1223 C C . GLY A 1 163 ? -18.340 -0.811 17.759 1.00 95.50 163 GLY A C 1
ATOM 1224 O O . GLY A 1 163 ? -18.695 -0.797 18.935 1.00 95.50 163 GLY A O 1
ATOM 1225 N N . LEU A 1 164 ? -19.210 -1.076 16.782 1.00 95.81 164 LEU A N 1
ATOM 1226 C CA . LEU A 1 164 ? -20.630 -1.354 17.040 1.00 95.81 164 LEU A CA 1
ATOM 1227 C C . LEU A 1 164 ? -20.850 -2.722 17.705 1.00 95.81 164 LEU A C 1
ATOM 1229 O O . LEU A 1 164 ? -21.660 -2.837 18.634 1.00 95.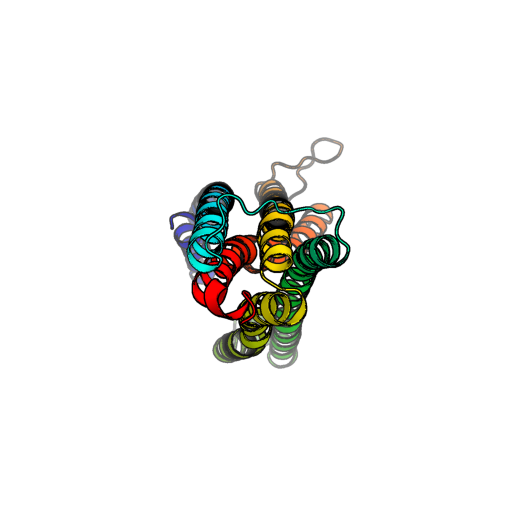81 164 LEU A O 1
ATOM 1233 N N . VAL A 1 165 ? -20.128 -3.747 17.237 1.00 96.00 165 VAL A N 1
ATOM 1234 C CA . VAL A 1 165 ? -20.293 -5.144 17.675 1.00 96.00 165 VAL A CA 1
ATOM 1235 C C . VAL A 1 165 ? -19.510 -5.438 18.957 1.00 96.00 165 VAL A C 1
ATOM 1237 O O . VAL A 1 165 ? -20.053 -6.055 19.870 1.00 96.00 165 VAL A O 1
ATOM 1240 N N . LEU A 1 166 ? -18.252 -4.994 19.040 1.00 95.50 166 LEU A N 1
ATOM 1241 C CA . LEU A 1 166 ? -17.323 -5.297 20.139 1.00 95.50 166 LEU A CA 1
ATOM 1242 C C . LEU A 1 166 ? -17.105 -4.126 21.114 1.00 95.50 166 LEU A C 1
ATOM 1244 O O . LEU A 1 166 ? -16.392 -4.293 22.100 1.00 95.50 166 LEU A O 1
ATOM 1248 N N . LYS A 1 167 ? -17.761 -2.980 20.880 1.00 95.06 167 LYS A N 1
ATOM 1249 C CA . LYS A 1 167 ? -17.758 -1.780 21.737 1.00 95.06 167 LYS A CA 1
ATOM 1250 C C . LYS A 1 167 ? -16.446 -0.992 21.746 1.00 95.06 167 LYS A C 1
ATOM 1252 O O . LYS A 1 167 ? -15.453 -1.340 21.102 1.00 95.06 167 LYS A O 1
ATOM 1257 N N . ALA A 1 168 ? -16.481 0.132 22.462 1.00 95.31 168 ALA A N 1
ATOM 1258 C CA . ALA A 1 168 ? -15.439 1.151 22.459 1.00 95.31 168 ALA A CA 1
ATOM 1259 C C . ALA A 1 168 ? -14.050 0.631 22.878 1.00 95.31 168 ALA A C 1
ATOM 1261 O O . ALA A 1 168 ? -13.041 1.040 22.303 1.00 95.31 168 ALA A O 1
ATOM 1262 N N . GLU A 1 169 ? -13.972 -0.293 23.836 1.00 95.56 169 GLU A N 1
ATOM 1263 C CA . GLU A 1 169 ? -12.687 -0.822 24.316 1.00 95.56 169 GLU A CA 1
ATOM 1264 C C . GLU A 1 169 ? -11.997 -1.686 23.248 1.00 95.56 169 GLU A C 1
ATOM 1266 O O . GLU A 1 169 ? -10.796 -1.556 23.008 1.00 95.56 169 GLU A O 1
ATOM 1271 N N . ALA A 1 170 ? -12.765 -2.504 22.522 1.00 96.69 170 ALA A N 1
ATOM 1272 C CA . ALA A 1 170 ? -12.244 -3.302 21.418 1.00 96.69 170 ALA A CA 1
ATOM 1273 C C . ALA A 1 170 ? -11.843 -2.450 20.208 1.00 96.69 170 ALA A C 1
ATOM 1275 O O . ALA A 1 170 ? -10.833 -2.742 19.567 1.00 96.69 170 ALA A O 1
ATOM 1276 N N . ALA A 1 171 ? -12.579 -1.372 19.918 1.00 96.56 171 ALA A N 1
ATOM 1277 C CA . ALA A 1 171 ? -12.176 -0.398 18.903 1.00 96.56 171 ALA A CA 1
ATOM 1278 C C . ALA A 1 171 ? -10.852 0.300 19.270 1.00 96.56 171 ALA A C 1
ATOM 1280 O O . ALA A 1 171 ? -10.015 0.522 18.395 1.00 96.56 171 ALA A O 1
ATOM 1281 N N . ALA A 1 172 ? -10.616 0.564 20.562 1.00 96.00 172 ALA A N 1
ATOM 1282 C CA . ALA A 1 172 ? -9.345 1.093 21.058 1.00 96.00 172 ALA A CA 1
ATOM 1283 C C . ALA A 1 172 ? -8.180 0.124 20.778 1.00 96.00 172 ALA A C 1
ATOM 1285 O O . ALA A 1 172 ? -7.125 0.529 20.284 1.00 96.00 172 ALA A O 1
ATOM 1286 N N . ALA A 1 173 ? -8.379 -1.169 21.054 1.00 97.12 173 ALA A N 1
ATOM 1287 C CA . ALA A 1 173 ? -7.379 -2.196 20.774 1.00 97.12 173 ALA A CA 1
ATOM 1288 C C . ALA A 1 173 ? -7.148 -2.399 19.273 1.00 97.12 173 ALA A C 1
ATOM 1290 O O . ALA A 1 173 ? -5.996 -2.496 18.852 1.00 97.12 173 ALA A O 1
ATOM 1291 N N . LEU A 1 174 ? -8.208 -2.398 18.456 1.00 96.88 174 LEU A N 1
ATOM 1292 C CA . LEU A 1 174 ? -8.093 -2.421 16.995 1.00 96.88 174 LEU A CA 1
ATOM 1293 C C . LEU A 1 174 ? -7.213 -1.279 16.500 1.00 96.88 174 LEU A C 1
ATOM 1295 O O . LEU A 1 174 ? -6.315 -1.502 15.688 1.00 96.88 174 LEU A O 1
ATOM 1299 N N . LEU A 1 175 ? -7.458 -0.071 17.010 1.00 95.25 175 LEU A N 1
ATOM 1300 C CA . LEU A 1 175 ? -6.708 1.115 16.639 1.00 95.25 175 LEU A CA 1
ATOM 1301 C C . LEU A 1 175 ? -5.226 0.970 17.002 1.00 95.25 175 LEU A C 1
ATOM 1303 O O . LEU A 1 175 ? -4.370 1.119 16.130 1.00 95.25 175 LEU A O 1
ATOM 1307 N N . MET A 1 176 ? -4.907 0.656 18.259 1.00 94.75 176 MET A N 1
ATOM 1308 C CA . MET A 1 176 ? -3.514 0.632 18.718 1.00 94.75 176 MET A CA 1
ATOM 1309 C C . MET A 1 176 ? -2.731 -0.552 18.140 1.00 94.75 176 MET A C 1
ATOM 1311 O O . MET A 1 176 ? -1.663 -0.371 17.553 1.00 94.75 176 MET A O 1
ATOM 1315 N N . VAL A 1 177 ? -3.277 -1.766 18.238 1.00 96.31 177 VAL A N 1
ATOM 1316 C CA . VAL A 1 177 ? -2.606 -2.978 17.745 1.00 96.31 177 VAL A CA 1
ATOM 1317 C C . VAL A 1 177 ? -2.536 -2.966 16.214 1.00 96.31 177 VAL A C 1
ATOM 1319 O O . VAL A 1 177 ? -1.490 -3.278 15.641 1.00 96.31 177 VAL A O 1
ATOM 1322 N N . GLY A 1 178 ? -3.605 -2.530 15.539 1.00 96.06 178 GLY A N 1
ATOM 1323 C CA . GLY A 1 178 ? -3.611 -2.334 14.088 1.00 96.06 178 GLY A CA 1
ATOM 1324 C C . GLY A 1 178 ? -2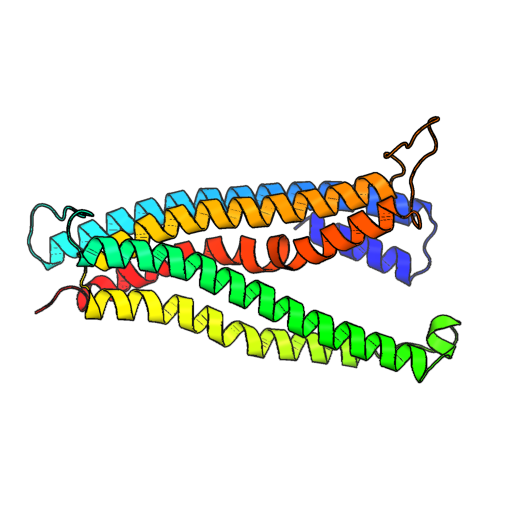.589 -1.289 13.639 1.00 96.06 178 GLY A C 1
ATOM 1325 O O . GLY A 1 178 ? -1.878 -1.517 12.664 1.00 96.06 178 GLY A O 1
ATOM 1326 N N . THR A 1 179 ? -2.430 -0.191 14.385 1.00 95.00 179 THR A N 1
ATOM 1327 C CA . THR A 1 179 ? -1.385 0.814 14.125 1.00 95.00 179 THR A CA 1
ATOM 1328 C C . THR A 1 179 ? 0.013 0.207 14.215 1.00 95.00 179 THR A C 1
ATOM 1330 O O . THR A 1 179 ? 0.810 0.385 13.294 1.00 95.00 179 THR A O 1
ATOM 1333 N N . MET A 1 180 ? 0.306 -0.559 15.271 1.00 95.50 180 MET A N 1
ATOM 1334 C CA . MET A 1 180 ? 1.603 -1.231 15.432 1.00 95.50 180 MET A CA 1
ATOM 1335 C C . MET A 1 180 ? 1.897 -2.180 14.263 1.00 95.50 180 MET A C 1
ATOM 1337 O O . MET A 1 180 ? 2.965 -2.100 13.651 1.00 95.50 180 MET A O 1
ATOM 1341 N N . GLY A 1 181 ? 0.935 -3.039 13.910 1.00 96.56 181 GLY A N 1
ATOM 1342 C CA . GLY A 1 181 ? 1.069 -3.947 12.769 1.00 96.56 181 GLY A CA 1
ATOM 1343 C C . GLY A 1 181 ? 1.231 -3.203 11.443 1.00 96.56 181 GLY A C 1
ATOM 1344 O O . GLY A 1 181 ? 2.062 -3.578 10.618 1.00 96.56 181 GLY A O 1
ATOM 1345 N N . GLY A 1 182 ? 0.484 -2.114 11.261 1.00 96.38 182 GLY A N 1
ATOM 1346 C CA . GLY A 1 182 ? 0.531 -1.266 10.076 1.00 96.38 182 GLY A CA 1
ATOM 1347 C C . GLY A 1 182 ? 1.885 -0.594 9.884 1.00 96.38 182 GLY A C 1
ATOM 1348 O O . GLY A 1 182 ? 2.407 -0.604 8.774 1.00 96.38 182 GLY A O 1
ATOM 1349 N N . ILE A 1 183 ? 2.485 -0.062 10.952 1.00 95.25 183 ILE A N 1
ATOM 1350 C CA . ILE A 1 183 ? 3.819 0.559 10.913 1.00 95.25 183 ILE A CA 1
ATOM 1351 C C . ILE A 1 183 ? 4.877 -0.463 10.499 1.00 95.25 183 ILE A C 1
ATOM 1353 O O . ILE A 1 183 ? 5.684 -0.191 9.605 1.00 95.25 183 ILE A O 1
ATOM 1357 N N . LEU A 1 184 ? 4.869 -1.642 11.129 1.00 96.25 184 LEU A N 1
ATOM 1358 C CA . LEU A 1 184 ? 5.829 -2.704 10.829 1.00 96.25 184 LEU A CA 1
ATOM 1359 C C . LEU A 1 184 ? 5.679 -3.179 9.382 1.00 96.25 184 LEU A C 1
ATOM 1361 O O . LEU A 1 184 ? 6.662 -3.212 8.643 1.00 96.25 184 LEU A O 1
ATOM 1365 N N . MET A 1 185 ? 4.448 -3.464 8.954 1.00 97.62 185 MET A N 1
ATOM 1366 C CA . MET A 1 185 ? 4.171 -3.909 7.591 1.00 97.62 185 MET A CA 1
ATOM 1367 C C . MET A 1 185 ? 4.544 -2.840 6.557 1.00 97.62 185 MET A C 1
ATOM 1369 O O . MET A 1 185 ? 5.232 -3.143 5.588 1.00 97.62 185 MET A O 1
ATOM 1373 N N . ALA A 1 186 ? 4.170 -1.576 6.778 1.00 96.00 186 ALA A N 1
ATOM 1374 C CA . ALA A 1 186 ? 4.526 -0.479 5.880 1.00 96.00 186 ALA A CA 1
ATOM 1375 C C . ALA A 1 186 ? 6.045 -0.336 5.740 1.00 96.00 186 ALA A C 1
ATOM 1377 O O . ALA A 1 186 ? 6.550 -0.148 4.636 1.00 96.00 186 ALA A O 1
ATOM 1378 N N . THR A 1 187 ? 6.780 -0.461 6.847 1.00 94.12 187 THR A N 1
ATOM 1379 C CA . THR A 1 187 ? 8.246 -0.381 6.851 1.00 94.12 187 THR A CA 1
ATOM 1380 C C . THR A 1 187 ? 8.864 -1.518 6.044 1.00 94.12 187 THR A C 1
ATOM 1382 O O . THR A 1 187 ? 9.726 -1.262 5.206 1.00 94.12 187 THR A O 1
ATOM 1385 N N . VAL A 1 188 ? 8.393 -2.754 6.244 1.00 95.56 188 VAL A N 1
ATOM 1386 C CA . VAL A 1 188 ? 8.849 -3.921 5.474 1.00 95.56 188 VAL A CA 1
ATOM 1387 C C . VAL A 1 188 ? 8.580 -3.716 3.984 1.00 95.56 188 VAL A C 1
ATOM 1389 O O . VAL A 1 188 ? 9.515 -3.757 3.192 1.00 95.56 188 VAL A O 1
ATOM 1392 N N . LEU A 1 189 ? 7.339 -3.418 3.595 1.00 96.06 189 LEU A N 1
ATOM 1393 C CA . LEU A 1 189 ? 6.960 -3.277 2.186 1.00 96.06 189 LEU A CA 1
ATOM 1394 C C . LEU A 1 189 ? 7.730 -2.145 1.486 1.00 96.06 189 LEU A C 1
ATOM 1396 O O . LEU A 1 189 ? 8.280 -2.345 0.402 1.00 96.06 189 LEU A O 1
ATOM 1400 N N . ASN A 1 190 ? 7.818 -0.973 2.122 1.00 92.81 190 ASN A N 1
ATOM 1401 C CA . ASN A 1 190 ? 8.511 0.184 1.555 1.00 92.81 190 ASN A CA 1
ATOM 1402 C C . ASN A 1 190 ? 10.011 -0.079 1.378 1.00 92.81 190 ASN A C 1
ATOM 1404 O O . ASN A 1 190 ? 10.563 0.233 0.321 1.00 92.81 190 ASN A O 1
ATOM 1408 N N . ASN A 1 191 ? 10.661 -0.647 2.398 1.00 91.62 191 ASN A N 1
ATOM 1409 C CA . ASN A 1 191 ? 12.102 -0.873 2.370 1.00 91.62 191 ASN A CA 1
ATOM 1410 C C . ASN A 1 191 ? 12.464 -2.030 1.443 1.00 91.62 191 ASN A C 1
ATOM 1412 O O . ASN A 1 191 ? 13.348 -1.859 0.613 1.00 91.62 191 ASN A O 1
ATOM 1416 N N . SER A 1 192 ? 11.760 -3.165 1.514 1.00 94.06 192 SER A N 1
ATOM 1417 C CA . SER A 1 192 ? 12.023 -4.312 0.638 1.00 94.06 192 SER A CA 1
ATOM 1418 C C . SER A 1 192 ? 11.887 -3.941 -0.837 1.00 94.06 192 SER A C 1
ATOM 1420 O O . SER A 1 192 ? 12.798 -4.215 -1.616 1.00 94.06 192 SER A O 1
ATOM 1422 N N . GLY A 1 193 ? 10.809 -3.244 -1.217 1.00 92.81 193 GLY A N 1
ATOM 1423 C CA . GLY A 1 193 ? 10.641 -2.802 -2.600 1.00 92.81 193 GLY A CA 1
ATOM 1424 C C . GLY A 1 193 ? 11.721 -1.812 -3.044 1.00 92.81 193 GLY A C 1
ATOM 1425 O O . GLY A 1 193 ? 12.223 -1.923 -4.160 1.00 92.81 193 GLY A O 1
ATOM 1426 N N . GLY A 1 194 ? 12.113 -0.866 -2.181 1.00 89.00 194 GLY A N 1
ATOM 1427 C CA . GLY A 1 194 ? 13.195 0.079 -2.484 1.00 89.00 194 GLY A CA 1
ATOM 1428 C C . GLY A 1 194 ? 14.569 -0.592 -2.594 1.00 89.00 194 GLY A C 1
ATOM 1429 O O . GLY A 1 194 ? 15.381 -0.211 -3.435 1.00 89.00 194 GLY A O 1
ATOM 1430 N N . THR A 1 195 ? 14.828 -1.618 -1.781 1.00 91.31 195 THR A N 1
ATOM 1431 C CA . THR A 1 195 ? 16.057 -2.413 -1.855 1.00 91.31 195 THR A CA 1
ATOM 1432 C C . THR A 1 195 ? 16.149 -3.179 -3.170 1.00 91.31 195 THR A C 1
ATOM 1434 O O . THR A 1 195 ? 17.216 -3.164 -3.780 1.00 91.31 195 THR A O 1
ATOM 1437 N N . TRP A 1 196 ? 15.065 -3.812 -3.634 1.00 94.44 196 TRP A N 1
ATOM 1438 C CA . TRP A 1 196 ? 15.077 -4.522 -4.918 1.00 94.44 196 TRP A CA 1
ATOM 1439 C C . TRP A 1 196 ? 15.297 -3.588 -6.113 1.00 94.44 196 TRP A C 1
ATOM 1441 O O . TRP A 1 196 ? 16.114 -3.906 -6.977 1.00 94.44 196 TRP A O 1
ATOM 1451 N N . ASP A 1 197 ? 14.670 -2.409 -6.121 1.00 89.62 197 ASP A N 1
ATOM 1452 C CA . ASP A 1 197 ? 14.897 -1.405 -7.170 1.00 89.62 197 ASP A CA 1
ATOM 1453 C C . ASP A 1 197 ? 16.357 -0.927 -7.192 1.00 89.62 197 ASP A C 1
ATOM 1455 O O . ASP A 1 197 ? 17.024 -0.942 -8.228 1.00 89.62 197 ASP A O 1
ATOM 1459 N N . ASN A 1 198 ? 16.912 -0.595 -6.022 1.00 87.56 198 ASN A N 1
ATOM 1460 C CA . ASN A 1 198 ? 18.307 -0.171 -5.924 1.00 87.56 198 ASN A CA 1
ATOM 1461 C C . ASN A 1 198 ? 19.289 -1.297 -6.282 1.00 87.56 198 ASN A C 1
ATOM 1463 O O . ASN A 1 198 ? 20.329 -1.021 -6.877 1.00 87.56 198 ASN A O 1
ATOM 1467 N N . ALA A 1 199 ? 18.973 -2.557 -5.969 1.00 91.06 199 ALA A N 1
ATOM 1468 C CA . ALA A 1 199 ? 19.782 -3.701 -6.387 1.00 91.06 199 ALA A CA 1
ATOM 1469 C C . ALA A 1 199 ? 19.793 -3.850 -7.918 1.00 91.06 199 ALA A C 1
ATOM 1471 O O . ALA A 1 199 ? 20.8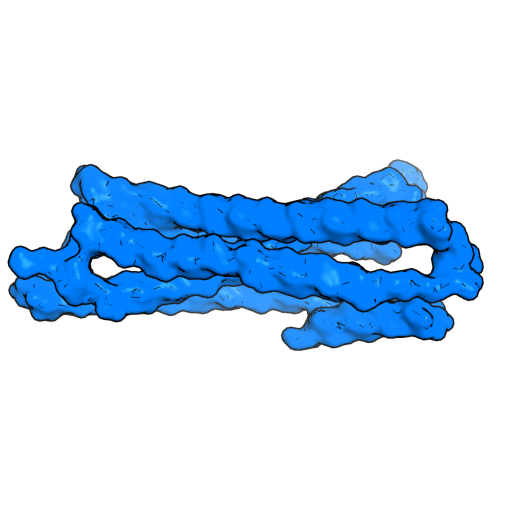58 -4.051 -8.504 1.00 91.06 199 ALA A O 1
ATOM 1472 N N . LYS A 1 200 ? 18.643 -3.673 -8.583 1.00 91.50 200 LYS A N 1
ATOM 1473 C CA . LYS A 1 200 ? 18.561 -3.626 -10.051 1.00 91.50 200 LYS A CA 1
ATOM 1474 C C . LYS A 1 200 ? 19.408 -2.477 -10.606 1.00 91.50 200 LYS A C 1
ATOM 1476 O O . LYS A 1 200 ? 20.253 -2.714 -11.467 1.00 91.50 200 LYS A O 1
ATOM 1481 N N . LYS A 1 201 ? 19.264 -1.259 -10.071 1.00 85.50 201 LYS A N 1
ATOM 1482 C CA . LYS A 1 201 ? 20.058 -0.090 -10.500 1.00 85.50 201 LYS A CA 1
ATOM 1483 C C . LYS A 1 201 ? 21.563 -0.290 -10.302 1.00 85.50 201 LYS A C 1
ATOM 1485 O O . LYS A 1 201 ? 22.346 0.081 -11.169 1.00 85.50 201 LYS A O 1
ATOM 1490 N N . PHE A 1 202 ? 21.980 -0.922 -9.207 1.00 87.19 202 PHE A N 1
ATOM 1491 C CA . PHE A 1 202 ? 23.384 -1.251 -8.936 1.00 87.19 202 PHE A CA 1
ATOM 1492 C C . PHE A 1 202 ? 23.998 -2.130 -10.041 1.00 87.19 202 PHE A C 1
ATOM 1494 O O . PHE A 1 202 ? 25.121 -1.886 -10.491 1.00 87.19 202 PHE A O 1
ATOM 1501 N N . ILE A 1 203 ? 23.239 -3.114 -10.529 1.00 90.62 203 ILE A N 1
ATOM 1502 C CA . ILE A 1 203 ? 23.626 -3.976 -11.656 1.00 90.62 203 ILE A CA 1
ATOM 1503 C C . ILE A 1 203 ? 23.616 -3.192 -12.977 1.00 90.62 203 ILE A C 1
ATOM 1505 O O . ILE A 1 203 ? 24.550 -3.303 -13.770 1.00 90.62 203 ILE A O 1
ATOM 1509 N N . GLU A 1 204 ? 22.603 -2.354 -13.211 1.00 85.75 204 GLU A N 1
ATOM 1510 C CA . GLU A 1 204 ? 22.492 -1.527 -14.426 1.00 85.75 204 GLU A CA 1
ATOM 1511 C C . GLU A 1 204 ? 23.623 -0.501 -14.568 1.00 85.75 204 GLU A C 1
ATOM 1513 O O . GLU A 1 204 ? 24.017 -0.185 -15.690 1.00 85.75 204 GLU A O 1
ATOM 1518 N N . LEU A 1 205 ? 24.175 -0.036 -13.445 1.00 84.12 205 LEU A N 1
ATOM 1519 C CA . LEU A 1 205 ? 25.347 0.842 -13.375 1.00 84.12 205 LEU A CA 1
ATOM 1520 C C . LEU A 1 205 ? 26.683 0.080 -13.459 1.00 84.12 205 LEU A C 1
ATOM 1522 O O . LEU A 1 205 ? 27.745 0.686 -13.320 1.00 84.12 205 LEU A O 1
ATOM 1526 N N . GLY A 1 206 ? 26.656 -1.243 -13.652 1.00 86.06 206 GLY A N 1
ATOM 1527 C CA . GLY A 1 206 ? 27.857 -2.070 -13.782 1.00 86.06 206 GLY A CA 1
ATOM 1528 C C . GLY A 1 206 ? 28.677 -2.192 -12.495 1.00 86.06 206 GLY A C 1
ATOM 1529 O O . GLY A 1 206 ? 29.881 -2.446 -12.547 1.00 86.06 206 GLY A O 1
ATOM 1530 N N . GLN A 1 207 ? 28.053 -1.988 -11.332 1.00 87.06 207 GLN A N 1
ATOM 1531 C CA . GLN A 1 207 ? 28.751 -2.039 -10.045 1.00 87.06 207 GLN A CA 1
ATOM 1532 C C . GLN A 1 207 ? 28.880 -3.468 -9.499 1.00 87.06 207 GLN A C 1
ATOM 1534 O O . GLN A 1 207 ? 29.760 -3.737 -8.678 1.00 87.06 207 GLN A O 1
ATOM 1539 N N . LEU A 1 208 ? 28.049 -4.401 -9.976 1.00 88.94 208 LEU A N 1
ATOM 1540 C CA . LEU A 1 208 ? 28.146 -5.812 -9.615 1.00 88.94 208 LEU A CA 1
ATOM 1541 C C . LEU A 1 208 ? 29.257 -6.504 -10.413 1.00 88.94 208 LEU A C 1
ATOM 1543 O O . LEU A 1 208 ? 29.278 -6.457 -11.643 1.00 88.94 208 LEU A O 1
ATOM 1547 N N . LYS A 1 209 ? 30.156 -7.192 -9.705 1.00 86.94 209 LYS A N 1
ATOM 1548 C CA . LYS A 1 209 ? 31.234 -7.994 -10.294 1.00 86.94 209 LYS A CA 1
ATOM 1549 C C . LYS A 1 209 ? 31.053 -9.459 -9.914 1.00 86.94 209 LYS A C 1
ATOM 1551 O O . LYS A 1 209 ? 30.856 -9.759 -8.739 1.00 86.94 209 LYS A O 1
ATOM 1556 N N . GLY A 1 210 ? 31.107 -10.340 -10.904 1.00 81.75 210 GLY A N 1
ATOM 1557 C CA . GLY A 1 210 ? 31.135 -11.786 -10.715 1.00 81.75 210 GLY A CA 1
ATOM 1558 C C . GLY A 1 210 ? 32.551 -12.312 -10.482 1.00 81.75 210 GLY A C 1
ATOM 1559 O O . GLY A 1 210 ? 33.517 -11.548 -10.356 1.00 81.75 210 GLY A O 1
ATOM 1560 N N . ASP A 1 211 ? 32.676 -13.636 -10.469 1.00 77.56 211 ASP A N 1
ATOM 1561 C CA . ASP A 1 211 ? 33.964 -14.313 -10.333 1.00 77.56 211 ASP A CA 1
ATOM 1562 C C . ASP A 1 211 ? 34.925 -13.906 -11.463 1.00 77.56 211 ASP A C 1
ATOM 1564 O O . ASP A 1 211 ? 34.547 -13.784 -12.629 1.00 77.56 211 ASP A O 1
ATOM 1568 N N . GLY A 1 212 ? 36.183 -13.627 -11.107 1.00 76.62 212 GLY A N 1
ATOM 1569 C CA . GLY A 1 212 ? 37.188 -13.111 -12.046 1.00 76.62 212 GLY A CA 1
ATOM 1570 C C . GLY A 1 212 ? 37.076 -11.611 -12.362 1.00 76.62 212 GLY A C 1
ATOM 1571 O O . GLY A 1 212 ? 37.829 -11.113 -13.194 1.00 76.62 212 GLY A O 1
ATOM 1572 N N . GLY A 1 213 ? 36.177 -10.872 -11.698 1.00 80.25 213 GLY A N 1
ATOM 1573 C CA . GLY A 1 213 ? 36.059 -9.414 -11.835 1.00 80.25 213 GLY A CA 1
ATOM 1574 C C . GLY A 1 213 ? 35.226 -8.943 -13.031 1.00 80.25 213 GLY A C 1
ATOM 1575 O O . GLY A 1 213 ? 35.194 -7.740 -13.303 1.00 80.25 213 GLY A O 1
ATOM 1576 N N . VAL A 1 214 ? 34.545 -9.862 -13.725 1.00 83.12 214 VAL A N 1
ATOM 1577 C CA . VAL A 1 214 ? 33.649 -9.552 -14.848 1.00 83.12 214 VAL A CA 1
ATOM 1578 C C . VAL A 1 214 ? 32.440 -8.774 -14.338 1.00 83.12 214 VAL A C 1
ATOM 1580 O O . VAL A 1 214 ? 31.777 -9.193 -13.391 1.00 83.12 214 VAL A O 1
ATOM 1583 N N . VAL A 1 215 ? 32.144 -7.638 -14.966 1.00 85.00 215 VAL A N 1
ATOM 1584 C CA . VAL A 1 215 ? 30.965 -6.835 -14.629 1.00 85.00 215 VAL A CA 1
ATOM 1585 C C . VAL A 1 215 ? 29.706 -7.574 -15.075 1.00 85.00 215 VAL A C 1
ATOM 1587 O O . VAL A 1 215 ? 29.529 -7.863 -16.259 1.00 85.00 215 VAL A O 1
ATOM 1590 N N . LEU A 1 216 ? 28.822 -7.861 -14.124 1.00 84.69 216 LEU A N 1
ATOM 1591 C CA . LEU A 1 216 ? 27.501 -8.414 -14.391 1.00 84.69 216 LEU A CA 1
ATOM 1592 C C . LEU A 1 216 ? 26.558 -7.238 -14.642 1.00 84.69 216 LEU A C 1
ATOM 1594 O O . LEU A 1 216 ? 26.093 -6.606 -13.700 1.00 84.69 216 LEU A O 1
ATOM 1598 N N . GLY A 1 217 ? 26.364 -6.898 -15.917 1.00 85.75 217 GLY A N 1
ATOM 1599 C CA . GLY A 1 217 ? 25.551 -5.762 -16.360 1.00 85.75 217 GLY A CA 1
ATOM 1600 C C . GLY A 1 217 ? 24.197 -6.168 -16.949 1.00 85.75 217 GLY A C 1
ATOM 1601 O O . GLY A 1 217 ? 23.719 -7.289 -16.755 1.00 85.75 217 GLY A O 1
ATOM 1602 N N . LYS A 1 218 ? 23.580 -5.247 -17.702 1.00 88.00 218 LYS A N 1
ATOM 1603 C CA . LYS A 1 218 ? 22.295 -5.471 -18.386 1.00 88.00 218 LYS A CA 1
ATOM 1604 C C . LYS A 1 218 ? 22.331 -6.714 -19.284 1.00 88.00 218 LYS A C 1
ATOM 1606 O O . LYS A 1 218 ? 23.314 -6.947 -19.982 1.00 88.00 218 LYS A O 1
ATOM 1611 N N . GLY A 1 219 ? 21.245 -7.487 -19.274 1.00 86.62 219 GLY A N 1
ATOM 1612 C CA . GLY A 1 219 ? 21.097 -8.698 -20.093 1.00 86.62 219 GLY A CA 1
ATOM 1613 C C . GLY A 1 219 ? 21.746 -9.962 -19.517 1.00 86.62 219 GLY A C 1
ATOM 1614 O O . GLY A 1 219 ? 21.647 -11.019 -20.131 1.00 86.62 219 GLY A O 1
ATOM 1615 N N . THR A 1 220 ? 22.383 -9.880 -18.346 1.00 91.88 220 THR A N 1
ATOM 1616 C CA . THR A 1 220 ? 22.859 -11.060 -17.606 1.00 91.88 220 THR A CA 1
ATOM 1617 C C . THR A 1 220 ? 21.737 -11.706 -16.790 1.00 91.88 220 THR A C 1
ATOM 1619 O O . THR A 1 220 ? 20.761 -11.043 -16.434 1.00 91.88 220 THR A O 1
ATOM 1622 N N . ASP A 1 221 ? 21.905 -12.974 -16.405 1.00 92.69 221 ASP A N 1
ATOM 1623 C CA . ASP A 1 221 ? 20.952 -13.675 -15.527 1.00 92.69 221 ASP A CA 1
ATOM 1624 C C . ASP A 1 221 ? 20.771 -12.960 -14.178 1.00 92.69 221 ASP A C 1
ATOM 1626 O O . ASP A 1 221 ? 19.663 -12.889 -13.644 1.00 92.69 221 ASP A O 1
ATOM 1630 N N . ALA A 1 222 ? 21.844 -12.360 -13.649 1.00 92.12 222 ALA A N 1
ATOM 1631 C CA . ALA A 1 222 ? 21.792 -11.555 -12.431 1.00 92.12 222 ALA A CA 1
ATOM 1632 C C . ALA A 1 222 ? 20.911 -10.306 -12.607 1.00 92.12 222 ALA A C 1
ATOM 1634 O O . ALA A 1 222 ? 20.117 -9.978 -11.722 1.00 92.12 222 ALA A O 1
ATOM 1635 N N . HIS A 1 223 ? 21.008 -9.629 -13.758 1.00 93.75 223 HIS A N 1
ATOM 1636 C CA . HIS A 1 223 ? 20.139 -8.496 -14.087 1.00 93.75 223 HIS A CA 1
ATOM 1637 C C . HIS A 1 223 ? 18.684 -8.934 -14.234 1.00 93.75 223 HIS A C 1
ATOM 1639 O O . HIS A 1 223 ? 17.812 -8.320 -13.624 1.00 93.75 223 HIS A O 1
ATOM 1645 N N . ALA A 1 224 ? 18.418 -10.032 -14.947 1.00 93.75 224 ALA A N 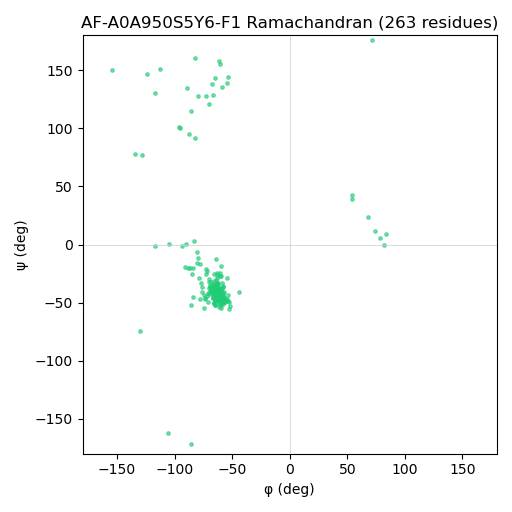1
ATOM 1646 C CA . ALA A 1 224 ? 17.066 -10.568 -15.090 1.00 93.75 224 ALA A CA 1
ATOM 1647 C C . ALA A 1 224 ? 16.436 -10.923 -13.728 1.00 93.75 224 ALA A C 1
ATOM 1649 O O . ALA A 1 224 ? 15.286 -10.566 -13.468 1.00 93.75 224 ALA A O 1
ATOM 1650 N N . ALA A 1 225 ? 17.195 -11.549 -12.823 1.00 95.44 225 ALA A N 1
ATOM 1651 C CA . ALA A 1 225 ? 16.732 -11.856 -11.469 1.00 95.44 225 ALA A CA 1
ATOM 1652 C C . ALA A 1 225 ? 16.428 -10.590 -10.646 1.00 95.44 225 ALA A C 1
ATOM 1654 O O . ALA A 1 225 ? 15.422 -10.538 -9.936 1.00 95.44 225 ALA A O 1
ATOM 1655 N N . ALA A 1 226 ? 17.260 -9.551 -10.761 1.00 95.25 226 ALA A N 1
ATOM 1656 C CA . ALA A 1 226 ? 17.022 -8.281 -10.081 1.00 95.25 226 ALA A CA 1
ATOM 1657 C C . ALA A 1 226 ? 15.796 -7.538 -10.635 1.00 95.25 226 ALA A C 1
ATOM 1659 O O . ALA A 1 226 ? 15.036 -6.968 -9.855 1.00 95.25 226 ALA A O 1
ATOM 1660 N N . VAL A 1 227 ? 15.554 -7.604 -11.950 1.00 95.50 227 VAL A N 1
ATOM 1661 C CA . VAL A 1 227 ? 14.325 -7.084 -12.573 1.00 95.50 227 VAL A CA 1
ATOM 1662 C C . VAL A 1 227 ? 13.095 -7.805 -12.016 1.00 95.50 227 VAL A C 1
ATOM 1664 O O . VAL A 1 227 ? 12.128 -7.148 -11.639 1.00 95.50 227 VAL A O 1
ATOM 1667 N N . VAL A 1 228 ? 13.135 -9.135 -11.872 1.00 95.94 228 VAL A N 1
ATOM 1668 C CA . VAL A 1 228 ? 12.037 -9.883 -11.231 1.00 95.94 228 VAL A CA 1
ATOM 1669 C C . VAL A 1 228 ? 11.816 -9.404 -9.792 1.00 95.94 228 VAL A C 1
ATOM 1671 O O . VAL A 1 228 ? 10.679 -9.120 -9.415 1.00 95.94 228 VAL A O 1
ATOM 1674 N N . GLY A 1 229 ? 12.881 -9.248 -9.001 1.00 96.31 229 GLY A N 1
ATOM 1675 C CA . GLY A 1 229 ? 12.783 -8.720 -7.635 1.00 96.31 229 GLY A CA 1
ATOM 1676 C C . GLY A 1 229 ? 12.144 -7.330 -7.569 1.00 96.31 229 GLY A C 1
ATOM 1677 O O . GLY A 1 229 ? 11.270 -7.092 -6.737 1.00 96.31 229 GLY A O 1
ATOM 1678 N N . ASP A 1 230 ? 12.526 -6.428 -8.471 1.00 95.44 230 ASP A N 1
ATOM 1679 C CA . ASP A 1 230 ? 11.956 -5.081 -8.548 1.00 95.44 230 ASP A CA 1
ATOM 1680 C C . ASP A 1 230 ? 10.463 -5.108 -8.903 1.00 95.44 230 ASP A C 1
ATOM 1682 O O . ASP A 1 230 ? 9.663 -4.494 -8.200 1.00 95.44 230 ASP A O 1
ATOM 1686 N N . THR A 1 231 ? 10.060 -5.929 -9.880 1.00 93.88 231 THR A N 1
ATOM 1687 C CA . THR A 1 231 ? 8.639 -6.076 -10.253 1.00 93.88 231 THR A CA 1
ATOM 1688 C C . THR A 1 231 ? 7.774 -6.673 -9.136 1.00 93.88 231 THR A C 1
ATOM 1690 O O . THR A 1 231 ? 6.595 -6.339 -9.015 1.00 93.88 231 THR A O 1
ATOM 1693 N N . VAL A 1 232 ? 8.344 -7.527 -8.275 1.00 94.62 232 VAL A N 1
ATOM 1694 C CA . VAL A 1 232 ? 7.687 -7.979 -7.034 1.00 94.62 232 VAL A CA 1
ATOM 1695 C C . VAL A 1 232 ? 7.612 -6.836 -6.016 1.00 94.62 232 VAL A C 1
ATOM 1697 O O . VAL A 1 232 ? 6.618 -6.698 -5.300 1.00 94.62 232 VAL A O 1
ATOM 1700 N N . GLY A 1 233 ? 8.653 -6.006 -5.956 1.00 95.44 233 GLY A N 1
ATOM 1701 C CA . GLY A 1 233 ? 8.760 -4.852 -5.075 1.00 95.44 233 GLY A CA 1
ATOM 1702 C C . GLY A 1 233 ? 7.844 -3.681 -5.430 1.00 95.44 233 GLY A C 1
ATOM 1703 O O . GLY A 1 233 ? 7.434 -2.968 -4.519 1.00 95.44 233 GLY A O 1
ATOM 1704 N N . ASP A 1 234 ? 7.491 -3.478 -6.698 1.00 95.31 234 ASP A N 1
ATOM 1705 C CA . ASP A 1 234 ? 6.644 -2.368 -7.169 1.00 95.31 234 ASP A CA 1
ATOM 1706 C C . ASP A 1 234 ? 5.308 -2.234 -6.420 1.00 95.31 234 ASP A C 1
ATOM 1708 O O . ASP A 1 234 ? 5.068 -1.185 -5.807 1.00 95.31 234 ASP A O 1
ATOM 1712 N N . PRO A 1 235 ? 4.453 -3.274 -6.338 1.00 96.50 235 PRO A N 1
ATOM 1713 C CA . PRO A 1 235 ? 3.222 -3.184 -5.556 1.00 96.50 235 PRO A CA 1
ATOM 1714 C C . PRO A 1 235 ? 3.480 -2.965 -4.061 1.00 96.50 235 PRO A C 1
ATOM 1716 O O . PRO A 1 235 ? 2.614 -2.433 -3.361 1.00 96.50 235 PRO A O 1
ATOM 1719 N N . PHE A 1 236 ? 4.649 -3.360 -3.548 1.00 95.94 236 PHE A N 1
ATOM 1720 C CA . PHE A 1 236 ? 4.995 -3.176 -2.140 1.00 95.94 236 PHE A CA 1
ATOM 1721 C C . PHE A 1 236 ? 5.335 -1.714 -1.872 1.00 95.94 236 PHE A C 1
ATOM 1723 O O . PHE A 1 236 ? 4.727 -1.099 -0.994 1.00 95.94 236 PHE A O 1
ATOM 1730 N N . LYS A 1 237 ? 6.281 -1.152 -2.635 1.00 93.19 237 LYS A N 1
ATOM 1731 C CA . LYS A 1 237 ? 6.807 0.192 -2.391 1.00 93.19 237 LYS A CA 1
ATOM 1732 C C . LYS A 1 237 ? 5.886 1.292 -2.894 1.00 93.19 237 LYS A C 1
ATOM 1734 O O . LYS A 1 237 ? 5.928 2.363 -2.297 1.00 93.19 237 LYS A O 1
ATOM 1739 N N . ASP A 1 238 ? 5.082 1.073 -3.931 1.00 93.75 238 ASP A N 1
ATOM 1740 C CA . ASP A 1 238 ? 4.325 2.153 -4.585 1.00 93.75 238 ASP A CA 1
ATOM 1741 C C . ASP A 1 238 ? 2.804 1.998 -4.489 1.00 93.75 238 ASP A C 1
ATOM 1743 O O . ASP A 1 238 ? 2.062 2.876 -4.922 1.00 93.75 238 ASP A O 1
ATOM 1747 N N . THR A 1 239 ? 2.311 0.927 -3.862 1.00 95.00 239 THR A N 1
ATOM 1748 C CA . THR A 1 239 ? 0.874 0.756 -3.603 1.00 95.00 239 THR A CA 1
ATOM 1749 C C . THR A 1 239 ? 0.609 0.392 -2.147 1.00 95.00 239 THR A C 1
ATOM 1751 O O . THR A 1 239 ? 0.193 1.248 -1.371 1.00 95.00 239 THR A O 1
ATOM 1754 N N . ALA A 1 240 ? 0.886 -0.844 -1.731 1.00 96.25 240 ALA A N 1
ATOM 1755 C CA . ALA A 1 240 ? 0.488 -1.329 -0.411 1.00 96.25 240 ALA A CA 1
ATOM 1756 C C . ALA A 1 240 ? 1.196 -0.588 0.737 1.00 96.25 240 ALA A C 1
ATOM 1758 O O . ALA A 1 240 ? 0.534 -0.056 1.628 1.00 96.25 240 ALA A O 1
ATOM 1759 N N . GLY A 1 241 ? 2.529 -0.503 0.701 1.00 95.31 241 GLY A N 1
ATOM 1760 C CA . GLY A 1 241 ? 3.342 0.099 1.760 1.00 95.31 241 GLY A CA 1
ATOM 1761 C C . GLY A 1 241 ? 2.989 1.562 2.049 1.00 95.31 241 GLY A C 1
ATOM 1762 O O . GLY A 1 241 ? 2.716 1.896 3.207 1.00 95.31 241 GLY A O 1
ATOM 1763 N N . PRO A 1 242 ? 2.918 2.451 1.039 1.00 93.19 242 PRO A N 1
ATOM 1764 C CA . PRO A 1 242 ? 2.478 3.823 1.252 1.00 93.19 242 PRO A CA 1
ATOM 1765 C C . PRO A 1 242 ? 1.009 3.907 1.673 1.00 93.19 242 PRO A C 1
ATOM 1767 O O . PRO A 1 242 ? 0.688 4.685 2.564 1.00 93.19 242 PRO A O 1
ATOM 1770 N N . SER A 1 243 ? 0.103 3.099 1.120 1.00 95.44 243 SER A N 1
ATOM 1771 C CA . SER A 1 243 ? -1.313 3.167 1.507 1.00 95.44 243 SER A CA 1
ATOM 1772 C C . SER A 1 243 ? -1.567 2.806 2.976 1.00 95.44 243 SER A C 1
ATOM 1774 O O . SER A 1 243 ? -2.516 3.320 3.571 1.00 95.44 243 SER A O 1
ATOM 1776 N N . LEU A 1 244 ? -0.706 2.001 3.604 1.00 96.06 244 LEU A N 1
ATOM 1777 C CA . LEU A 1 244 ? -0.833 1.667 5.025 1.00 96.06 244 LEU A CA 1
ATOM 1778 C C . LEU A 1 244 ? -0.692 2.881 5.954 1.00 96.06 244 LEU A C 1
ATOM 1780 O O . LEU A 1 244 ? -1.397 2.945 6.960 1.00 96.06 244 LEU A O 1
ATOM 1784 N N . HIS A 1 245 ? 0.137 3.883 5.624 1.00 90.81 245 HIS A N 1
ATOM 1785 C CA . HIS A 1 245 ? 0.216 5.090 6.462 1.00 90.81 245 HIS A CA 1
ATOM 1786 C C . HIS A 1 245 ? -1.102 5.878 6.443 1.00 90.81 245 HIS A C 1
ATOM 1788 O O . HIS A 1 245 ? -1.451 6.535 7.426 1.00 90.81 245 HIS A O 1
ATOM 1794 N N . VAL A 1 246 ? -1.830 5.826 5.321 1.00 92.81 246 VAL A N 1
ATOM 1795 C CA . VAL A 1 246 ? -3.145 6.459 5.173 1.00 92.81 246 VAL A CA 1
ATOM 1796 C C . VAL A 1 246 ? -4.181 5.660 5.950 1.00 92.81 246 VAL A C 1
ATOM 1798 O O . VAL A 1 246 ? -4.926 6.247 6.729 1.00 92.81 246 VAL A O 1
ATOM 1801 N N . LEU A 1 247 ? -4.179 4.330 5.799 1.00 95.25 247 LEU A N 1
ATOM 1802 C CA . LEU A 1 247 ? -5.078 3.433 6.524 1.00 95.25 247 LEU A CA 1
ATOM 1803 C C . LEU A 1 247 ? -5.002 3.664 8.038 1.00 95.25 247 LEU A C 1
ATOM 1805 O O . LEU A 1 247 ? -6.032 3.858 8.669 1.00 95.25 247 LEU A O 1
ATOM 1809 N N . ILE A 1 248 ? -3.798 3.722 8.610 1.00 92.94 248 ILE A N 1
ATOM 1810 C CA . ILE A 1 248 ? -3.583 3.949 10.050 1.00 92.94 248 ILE A CA 1
ATOM 1811 C C . ILE A 1 248 ? -4.207 5.274 10.520 1.00 92.94 248 ILE A C 1
ATOM 1813 O O . ILE A 1 248 ? -4.913 5.321 11.532 1.00 92.94 248 ILE A O 1
ATOM 1817 N N . LYS A 1 249 ? -3.980 6.363 9.774 1.00 90.56 249 LYS A N 1
ATOM 1818 C CA . LYS A 1 249 ? -4.567 7.672 10.097 1.00 90.56 249 LYS A CA 1
ATOM 1819 C C . LYS A 1 249 ? -6.089 7.635 9.988 1.00 90.56 249 LYS A C 1
ATOM 1821 O O . LYS A 1 249 ? -6.766 8.113 10.892 1.00 90.56 249 LYS A O 1
ATOM 1826 N N . LEU A 1 250 ? -6.619 7.030 8.924 1.00 92.31 250 LEU A N 1
ATOM 1827 C CA . LEU A 1 250 ? -8.060 6.899 8.714 1.00 92.31 250 LEU A CA 1
ATOM 1828 C C . LEU A 1 250 ? -8.727 6.083 9.816 1.00 92.31 250 LEU A C 1
ATOM 1830 O O . LEU A 1 250 ? -9.749 6.527 10.332 1.00 92.31 250 LEU A O 1
ATOM 1834 N N . LEU A 1 251 ? -8.135 4.955 10.222 1.00 93.06 251 LEU A N 1
ATOM 1835 C CA . LEU A 1 251 ? -8.621 4.167 11.354 1.00 93.06 251 LEU A CA 1
ATOM 1836 C C . LEU A 1 251 ? -8.768 5.051 12.588 1.00 93.06 251 LEU A C 1
ATOM 1838 O O . LEU A 1 251 ? -9.843 5.083 13.172 1.00 93.06 251 LEU A O 1
ATOM 1842 N N . SER A 1 252 ? -7.731 5.830 12.904 1.00 90.19 252 SER A N 1
ATOM 1843 C CA . SER A 1 252 ? -7.708 6.719 14.069 1.00 90.19 252 SER A CA 1
ATOM 1844 C C . SER A 1 252 ? -8.802 7.790 14.008 1.00 90.19 252 SER A C 1
ATOM 1846 O O . SER A 1 252 ? -9.540 8.002 14.971 1.00 90.19 252 SER A O 1
ATOM 1848 N N . THR A 1 253 ? -8.925 8.468 12.864 1.00 92.56 253 THR A N 1
ATOM 1849 C CA . THR A 1 253 ? -9.914 9.534 12.666 1.00 92.56 253 THR A CA 1
ATOM 1850 C C . THR A 1 253 ? -11.340 8.991 12.697 1.00 92.56 253 THR A C 1
ATOM 1852 O O . THR A 1 253 ? -12.199 9.580 13.349 1.00 92.56 253 THR A O 1
ATOM 1855 N N . ILE A 1 254 ? -11.601 7.858 12.042 1.00 94.12 254 ILE A N 1
ATOM 1856 C CA . ILE A 1 254 ? -12.935 7.251 12.012 1.00 94.12 254 ILE A CA 1
ATOM 1857 C C . ILE A 1 254 ? -13.322 6.759 13.400 1.00 94.12 254 ILE A C 1
ATOM 1859 O O . ILE A 1 254 ? -14.434 7.042 13.838 1.00 94.12 254 ILE A O 1
ATOM 1863 N N . THR A 1 255 ? -12.429 6.069 14.117 1.00 92.56 255 THR A N 1
ATOM 1864 C CA . THR A 1 255 ? -12.750 5.602 15.471 1.00 92.56 255 THR A CA 1
ATOM 1865 C C . THR A 1 255 ? -13.046 6.760 16.414 1.00 92.56 255 THR A C 1
ATOM 1867 O O . THR A 1 255 ? -13.966 6.647 17.215 1.00 92.56 255 THR A O 1
ATOM 1870 N N . LEU A 1 256 ? -12.330 7.882 16.287 1.00 93.50 256 LEU A N 1
ATOM 1871 C CA . LEU A 1 256 ? -12.580 9.089 17.076 1.00 93.50 256 LEU A CA 1
ATOM 1872 C C . LEU A 1 256 ? -13.944 9.711 16.764 1.00 93.50 256 LEU A C 1
ATOM 1874 O O . LEU A 1 256 ? -14.743 9.926 17.670 1.00 93.50 256 LEU A O 1
ATOM 1878 N N . VAL A 1 257 ? -14.238 9.958 15.485 1.00 94.06 257 VAL A N 1
ATOM 1879 C CA . VAL A 1 257 ? -15.511 10.570 15.064 1.00 94.06 257 VAL A CA 1
ATOM 1880 C C . VAL A 1 257 ? -16.706 9.679 15.414 1.00 94.06 257 VAL A C 1
ATOM 1882 O O . VAL A 1 257 ? -17.766 10.178 15.78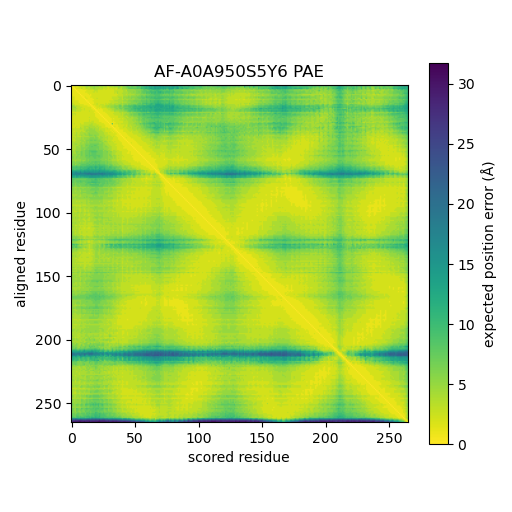8 1.00 94.06 257 VAL A O 1
ATOM 1885 N N . MET A 1 258 ? -16.533 8.360 15.316 1.00 94.44 258 MET A N 1
ATOM 1886 C CA . MET A 1 258 ? -17.590 7.370 15.532 1.00 94.44 258 MET A CA 1
ATOM 1887 C C . MET A 1 258 ? -17.636 6.827 16.965 1.00 94.44 258 MET A C 1
ATOM 1889 O O . MET A 1 258 ? -18.551 6.067 17.281 1.00 94.44 258 MET A O 1
ATOM 1893 N N . ALA A 1 259 ? -16.736 7.268 17.853 1.00 92.88 259 ALA A N 1
ATOM 1894 C CA . ALA A 1 259 ? -16.738 6.934 19.279 1.00 92.88 259 ALA A CA 1
ATOM 1895 C C . ALA A 1 259 ? -18.131 7.012 19.939 1.00 92.88 259 ALA A C 1
ATOM 1897 O O . ALA A 1 259 ? -18.482 6.081 20.666 1.00 92.88 259 ALA A O 1
ATOM 1898 N N . PRO A 1 260 ? -18.985 8.019 19.642 1.00 91.81 260 PRO A N 1
ATOM 1899 C CA . PRO A 1 260 ? -20.317 8.124 20.242 1.00 91.81 260 PRO A CA 1
ATOM 1900 C C . PRO A 1 260 ? -21.238 6.938 19.953 1.00 91.81 260 PRO A C 1
ATOM 1902 O O . PRO A 1 260 ? -22.188 6.710 20.691 1.00 91.81 260 PRO A O 1
ATOM 1905 N N . LEU A 1 261 ? -20.995 6.218 18.857 1.00 91.69 261 LEU A N 1
ATOM 1906 C CA . LEU A 1 261 ? -21.800 5.073 18.434 1.00 91.69 261 LEU A CA 1
ATOM 1907 C C . LEU A 1 261 ? -21.315 3.760 19.057 1.00 91.69 261 LEU A C 1
ATOM 1909 O O . LEU A 1 261 ? -22.057 2.781 19.087 1.00 91.69 261 LEU A O 1
ATOM 1913 N N . PHE A 1 262 ? -20.065 3.714 19.520 1.00 92.69 262 PHE A N 1
ATOM 1914 C CA . PHE A 1 262 ? -19.454 2.510 20.098 1.00 92.69 262 PHE A CA 1
ATOM 1915 C C . PHE A 1 262 ? -19.747 2.367 21.586 1.00 92.69 262 PHE A C 1
ATOM 1917 O O . PHE A 1 262 ? -19.632 1.280 22.160 1.00 92.69 262 PHE A O 1
ATOM 1924 N N . ILE A 1 263 ? -20.112 3.487 22.189 1.00 87.00 263 ILE A N 1
ATOM 1925 C CA . ILE A 1 263 ? -20.543 3.616 23.561 1.00 87.00 263 ILE A CA 1
ATOM 1926 C C . ILE A 1 263 ? -22.046 3.310 23.571 1.00 87.00 263 ILE A C 1
ATOM 1928 O O . ILE A 1 263 ? -22.831 3.968 22.889 1.00 87.00 263 ILE A O 1
ATOM 1932 N N . GLY A 1 264 ? -22.436 2.218 24.230 1.00 66.69 264 GLY A N 1
ATOM 1933 C CA . GLY A 1 264 ? -23.843 1.827 24.317 1.00 66.69 264 GLY A CA 1
ATOM 1934 C C . GLY A 1 264 ? -24.643 2.867 25.101 1.00 66.69 264 GLY A C 1
ATOM 1935 O O . GLY A 1 264 ? -24.133 3.417 26.067 1.00 66.69 264 GLY A O 1
ATOM 1936 N N . ARG A 1 265 ? -25.888 3.125 24.684 1.00 48.50 265 ARG A N 1
ATOM 1937 C CA . ARG A 1 265 ? -26.894 3.678 25.601 1.00 48.50 265 ARG A CA 1
ATOM 1938 C C . ARG A 1 265 ? -27.208 2.679 26.706 1.00 48.50 265 ARG A C 1
ATOM 1940 O O . ARG A 1 265 ? -27.203 1.467 26.385 1.00 48.50 265 ARG A O 1
#

pLDDT: mean 92.31, std 5.52, range [48.5, 98.0]

Foldseek 3Di:
DQQVVLVVQLVVCVVVVHPVVSNVVSLVSNLVSLVVLLVVLLVLLVVLLVLLVVLLVLLQVLLCVVVVHPGDDQDCVDPLQVVLLVVLLVLLVVLLVLLLVLVVVLVVVLVVQVVVCCVVPVVVVVVNDDDDPVVNVVSNVVSCVVSVPVSVCSLQVVLVVSLQPSFLSSSSSSLNSSSVSLSVQLNCLQVQLSVLVSQLSCLQVQVDADPPRHRNHPPHPSNVVSVVSNVSSCSSNPISSSVSSVSSNSSSVNSRVCNVNSDDD

Sequence (265 aa):
TFGPITDNAGGIAEFSQAPPEVRHITDVLDGVGNTTKALTKGYAVGSAALAAFLLFSAYLDEVKVRENVTGFPVDLSKVQVFLGGFLGLMLIFFFSSLAIRAVGKAAGAIIEEVRRQFREHPGIMEGTERPDYARAVDITAQAGLREMVLPGLLAVLFPIVVGLVLKAEAAAALLMVGTMGGILMATVLNNSGGTWDNAKKFIELGQLKGDGGVVLGKGTDAHAAAVVGDTVGDPFKDTAGPSLHVLIKLLSTITLVMAPLFIGR

Secondary structure (DSSP, 8-state):
-HHHHHHHHHHHHHHTT--HHHHHHHHHHHHHHHHHHHHHHHHHHHHHHHHHHHHHHHHHHHHHHHHT-S-----TTSHHHHHHHHHHHHHHHHHHHHHHHHHHHHHHHHHHHHHHHHHH-GGGTTTSS---HHHHHHHHHHHHHHHTHHHHHHHHHHHHHHHHHHHHHHHHHHHHHHHHHHHHHHHHHHHHHHHHHHHHHHHHTT--B-GGG-B--TTSHHHHHHHHHHHHHHHIIIIIHHHHHHHHHHHHHHHHHHHHHHS--

Mean predicted aligned error: 4.9 Å

Radius of gyration: 23.39 Å; Cα contacts (8 Å, |Δi|>4): 335; chains: 1; bounding box: 64×30×74 Å

Solvent-accessible surface area (backbone atoms only — not comparable to full-atom values): 13315 Å² total; per-residue (Å²): 116,67,28,69,53,30,44,51,50,31,52,51,33,60,78,67,69,49,60,68,67,58,42,52,54,25,54,54,47,26,56,54,14,52,54,51,51,48,52,52,52,51,50,47,39,54,53,29,51,56,50,30,53,53,35,46,52,51,32,47,49,53,50,20,66,74,70,73,42,98,70,72,83,74,55,62,86,41,67,53,21,35,48,24,19,51,51,20,38,51,48,43,56,50,46,36,50,53,42,35,50,43,46,53,53,41,51,49,55,47,53,54,50,54,52,47,48,49,70,77,38,57,42,42,84,73,67,80,41,82,76,74,60,65,60,55,51,50,52,50,52,53,42,52,64,59,54,49,49,59,56,52,49,48,55,59,48,48,57,51,53,44,12,62,76,49,21,51,55,7,35,50,28,17,46,53,43,16,37,54,45,27,49,54,50,21,50,49,28,32,48,54,13,48,50,25,44,50,52,31,50,40,21,65,69,46,69,36,61,48,86,95,68,46,62,45,27,77,91,34,72,70,37,53,52,26,49,53,43,21,65,64,13,44,35,24,38,75,42,24,15,59,49,32,37,50,47,40,39,47,38,2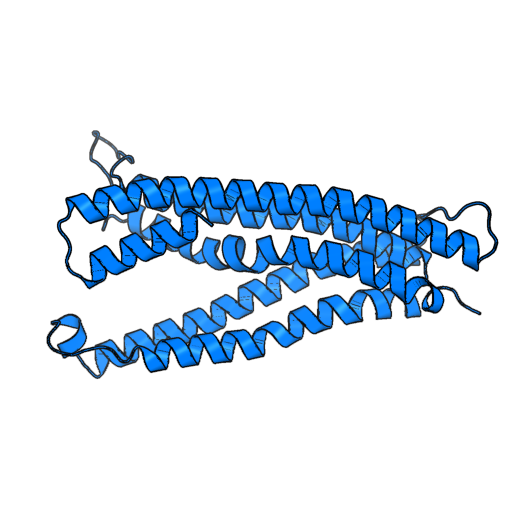6,52,49,49,42,74,47,40,76,67,16,49,79,131